Protein AF-A0A9P4NBN6-F1 (afdb_monomer)

Secondary structure (DSSP, 8-state):
--------TT-HHHHHHHHHHHHHHTTT--S------------SS-S-PPTT-------HHIIIIIIIHHHHHHHHHHHHGGGTTS--B------SS-------SS-B----------HHHHHHHHHTT-PPPHHHHHHHHHHHHHS---S-EEEE-SSPPTT-SSSEEEEPPPPPSSHHHHHHHHHHHHHHHHT-

Structure (mmCIF, N/CA/C/O backbone):
data_AF-A0A9P4NBN6-F1
#
_entry.id   AF-A0A9P4NBN6-F1
#
loop_
_atom_site.group_PDB
_atom_site.id
_atom_site.type_symbol
_atom_site.label_atom_id
_atom_site.label_alt_id
_atom_site.label_comp_id
_atom_site.label_asym_id
_atom_site.label_entity_id
_atom_site.label_seq_id
_atom_site.pdbx_PDB_ins_code
_atom_site.Cartn_x
_atom_site.Cartn_y
_atom_site.Cartn_z
_atom_site.occupancy
_atom_site.B_iso_or_equiv
_atom_site.auth_seq_id
_atom_site.auth_comp_id
_atom_site.auth_asym_id
_atom_site.auth_atom_id
_atom_site.pdbx_PDB_model_num
ATOM 1 N N . MET A 1 1 ? 3.970 -25.623 -4.735 1.00 54.97 1 MET A N 1
ATOM 2 C CA . MET A 1 1 ? 2.582 -25.714 -4.236 1.00 54.97 1 MET A CA 1
ATOM 3 C C . MET A 1 1 ? 2.149 -24.306 -3.870 1.00 54.97 1 MET A C 1
ATOM 5 O O . MET A 1 1 ? 2.911 -23.643 -3.180 1.00 54.97 1 MET A O 1
ATOM 9 N N . ALA A 1 2 ? 1.024 -23.822 -4.396 1.00 69.75 2 ALA A N 1
ATOM 10 C CA . ALA A 1 2 ? 0.501 -22.499 -4.057 1.00 69.75 2 ALA A CA 1
ATOM 11 C C . ALA A 1 2 ? -0.480 -22.627 -2.882 1.00 69.75 2 ALA A C 1
ATOM 13 O O . ALA A 1 2 ? -1.288 -23.554 -2.863 1.00 69.75 2 ALA A O 1
ATOM 14 N N . PHE A 1 3 ? -0.380 -21.723 -1.909 1.00 82.31 3 PHE A N 1
ATOM 15 C CA . PHE A 1 3 ? -1.272 -21.628 -0.753 1.00 82.31 3 PHE A CA 1
ATOM 16 C C . PHE A 1 3 ? -1.988 -20.279 -0.806 1.00 82.31 3 PHE A C 1
ATOM 18 O O . PHE A 1 3 ? -1.372 -19.280 -1.176 1.00 82.31 3 PHE A O 1
ATOM 25 N N . TRP A 1 4 ? -3.268 -20.247 -0.449 1.00 87.00 4 TRP A N 1
ATOM 26 C CA . TRP A 1 4 ? -4.046 -19.015 -0.382 1.00 87.00 4 TRP A CA 1
ATOM 27 C C . TRP A 1 4 ? -4.957 -19.039 0.844 1.00 87.00 4 TRP A C 1
ATOM 29 O O . TRP A 1 4 ? -5.420 -20.099 1.262 1.00 87.00 4 TRP A O 1
ATOM 39 N N . ALA A 1 5 ? -5.205 -17.858 1.401 1.00 87.31 5 ALA A N 1
ATOM 40 C CA . ALA A 1 5 ? -6.151 -17.629 2.482 1.00 87.31 5 ALA A CA 1
ATOM 41 C C . ALA A 1 5 ? -6.947 -16.362 2.160 1.00 87.31 5 ALA A C 1
ATOM 43 O O . ALA A 1 5 ? -6.390 -15.383 1.657 1.00 87.31 5 ALA A O 1
ATOM 44 N N . HIS A 1 6 ? -8.251 -16.380 2.424 1.00 90.00 6 HIS A N 1
ATOM 45 C CA . HIS A 1 6 ? -9.081 -15.190 2.266 1.00 90.00 6 HIS A CA 1
ATOM 46 C C . HIS A 1 6 ? -8.762 -14.184 3.379 1.00 90.00 6 HIS A C 1
ATOM 48 O O . HIS A 1 6 ? -8.719 -14.551 4.554 1.00 90.00 6 HIS A O 1
ATOM 54 N N . VAL A 1 7 ? -8.571 -12.911 3.028 1.00 92.69 7 VAL A N 1
ATOM 55 C CA . VAL A 1 7 ? -8.252 -11.855 3.993 1.00 92.69 7 VAL A CA 1
ATOM 56 C C . VAL A 1 7 ? -9.056 -10.591 3.710 1.00 92.69 7 VAL A C 1
ATOM 58 O O . VAL A 1 7 ? -9.050 -10.073 2.599 1.00 92.69 7 VAL A O 1
ATOM 61 N N . ASP A 1 8 ? -9.735 -10.087 4.737 1.00 93.62 8 ASP A N 1
ATOM 62 C CA . ASP A 1 8 ? -10.249 -8.722 4.761 1.00 93.62 8 ASP A CA 1
ATOM 63 C C . ASP A 1 8 ? -9.169 -7.802 5.339 1.00 93.62 8 ASP A C 1
ATOM 65 O O . ASP A 1 8 ? -8.864 -7.842 6.533 1.00 93.62 8 ASP A O 1
ATOM 69 N N . VAL A 1 9 ? -8.562 -6.982 4.483 1.00 89.56 9 VAL A N 1
ATOM 70 C CA . VAL A 1 9 ? -7.475 -6.084 4.890 1.00 89.56 9 VAL A CA 1
ATOM 71 C C . VAL A 1 9 ? -7.950 -4.919 5.761 1.00 89.56 9 VAL A C 1
ATOM 73 O O . VAL A 1 9 ? -7.135 -4.330 6.463 1.00 89.56 9 VAL A O 1
ATOM 76 N N . SER A 1 10 ? -9.250 -4.623 5.812 1.00 91.75 10 SER A N 1
ATOM 77 C CA . SER A 1 10 ? -9.795 -3.621 6.739 1.00 91.75 10 SER A CA 1
ATOM 78 C C . SER A 1 10 ? -9.938 -4.148 8.176 1.00 91.75 10 SER A C 1
ATOM 80 O O . SER A 1 10 ? -10.191 -3.375 9.104 1.00 91.75 10 SER A O 1
ATOM 82 N N . SER A 1 11 ? -9.722 -5.455 8.385 1.00 95.62 11 SER A N 1
ATOM 83 C CA . SER A 1 11 ? -9.871 -6.141 9.669 1.00 95.62 11 SER A CA 1
ATOM 84 C C . SER A 1 11 ? -8.541 -6.679 10.203 1.00 95.62 11 SER A C 1
ATOM 86 O O . SER A 1 11 ? -7.945 -7.607 9.649 1.00 95.62 11 SER A O 1
ATOM 88 N N . TRP A 1 12 ? -8.105 -6.152 11.350 1.00 94.94 12 TRP A N 1
ATOM 89 C CA . TRP A 1 12 ? -6.889 -6.595 12.039 1.00 94.94 12 TRP A CA 1
ATOM 90 C C . TRP A 1 12 ? -6.888 -8.103 12.332 1.00 94.94 12 TRP A C 1
ATOM 92 O O . TRP A 1 12 ? -5.925 -8.801 12.012 1.00 94.94 12 TRP A O 1
ATOM 102 N N . GLU A 1 13 ? -7.984 -8.631 12.884 1.00 97.12 13 GLU A N 1
ATOM 103 C CA . GLU A 1 13 ? -8.088 -10.057 13.218 1.00 97.12 13 GLU A CA 1
ATOM 104 C C . GLU A 1 13 ? -8.089 -10.939 11.964 1.00 97.12 13 GLU A C 1
ATOM 106 O O . GLU A 1 13 ? -7.535 -12.042 11.974 1.00 97.12 13 GLU A O 1
ATOM 111 N N . SER A 1 14 ? -8.658 -10.456 10.852 1.00 96.12 14 SER A N 1
ATOM 112 C CA . SER A 1 14 ? -8.582 -11.175 9.581 1.00 96.12 14 SER A CA 1
ATOM 113 C C . SER A 1 14 ? -7.148 -11.243 9.062 1.00 96.12 14 SER A C 1
ATOM 115 O O . SER A 1 14 ? -6.705 -12.325 8.670 1.00 96.12 14 SER A O 1
ATOM 117 N N . GLN A 1 15 ? -6.418 -10.124 9.077 1.00 93.69 15 GLN A N 1
ATOM 118 C CA . GLN A 1 15 ? -5.019 -10.094 8.650 1.00 93.69 15 GLN A CA 1
ATOM 119 C C . GLN A 1 15 ? -4.136 -10.978 9.527 1.00 93.69 15 GLN A C 1
ATOM 121 O O . GLN A 1 15 ? -3.387 -11.807 9.010 1.00 93.69 15 GLN A O 1
ATOM 126 N N . LYS A 1 16 ? -4.258 -10.848 10.852 1.00 95.00 16 LYS A N 1
ATOM 127 C CA . LYS A 1 16 ? -3.489 -11.635 11.819 1.00 95.00 16 LYS A CA 1
ATOM 128 C C . LYS A 1 16 ? -3.689 -13.135 11.603 1.00 95.00 16 LYS A C 1
ATOM 130 O O . LYS A 1 16 ? -2.708 -13.864 11.483 1.00 95.00 16 LYS A O 1
ATOM 135 N N . ARG A 1 17 ? -4.941 -13.591 11.497 1.00 95.75 17 ARG A N 1
ATOM 136 C CA . ARG A 1 17 ? -5.272 -15.002 11.247 1.00 95.75 17 ARG A CA 1
ATOM 137 C C . ARG A 1 17 ? -4.654 -15.517 9.947 1.00 95.75 17 ARG A C 1
ATOM 139 O O . ARG A 1 17 ? -4.012 -16.562 9.963 1.00 95.75 17 ARG A O 1
ATOM 146 N N . SER A 1 18 ? -4.792 -14.771 8.849 1.00 93.31 18 SER A N 1
ATOM 147 C CA . SER A 1 18 ? -4.190 -15.143 7.560 1.00 93.31 18 SER A CA 1
ATOM 148 C C . SER A 1 18 ? -2.659 -15.233 7.656 1.00 93.31 18 SER A C 1
ATOM 150 O O . SER A 1 18 ? -2.044 -16.173 7.153 1.00 93.31 18 SER A O 1
ATOM 152 N N . PHE A 1 19 ? -2.029 -14.316 8.396 1.00 90.88 19 PHE A N 1
ATOM 153 C CA . PHE A 1 19 ? -0.586 -14.336 8.636 1.00 90.88 19 PHE A CA 1
ATOM 154 C C . PHE A 1 19 ? -0.144 -15.556 9.465 1.00 90.88 19 PHE A C 1
ATOM 156 O O . PHE A 1 19 ? 0.872 -16.185 9.165 1.00 90.88 19 PHE A O 1
ATOM 163 N N . GLU A 1 20 ? -0.908 -15.928 10.494 1.00 92.56 20 GLU A N 1
ATOM 164 C CA . GLU A 1 20 ? -0.669 -17.133 11.298 1.00 92.56 20 GLU A CA 1
ATOM 165 C C . GLU A 1 20 ? -0.832 -18.421 10.476 1.00 92.56 20 GLU A C 1
ATOM 167 O O . GLU A 1 20 ? -0.042 -19.357 10.627 1.00 92.56 20 GLU A O 1
ATOM 172 N N . GLU A 1 21 ? -1.823 -18.476 9.586 1.00 92.81 21 GLU A N 1
ATOM 173 C CA . GLU A 1 21 ? -2.018 -19.582 8.643 1.00 92.81 21 GLU A CA 1
ATOM 174 C C . GLU A 1 21 ? -0.857 -19.689 7.652 1.00 92.81 21 GLU A C 1
ATOM 176 O O . GLU A 1 21 ? -0.292 -20.772 7.486 1.00 92.81 21 GLU A O 1
ATOM 181 N N . ALA A 1 22 ? -0.430 -18.565 7.069 1.00 89.44 22 ALA A N 1
ATOM 182 C CA . ALA A 1 22 ? 0.727 -18.512 6.181 1.00 89.44 22 ALA A CA 1
ATOM 183 C C . ALA A 1 22 ? 2.004 -18.988 6.890 1.00 89.44 22 ALA A C 1
ATOM 185 O O . ALA A 1 22 ? 2.774 -19.767 6.327 1.00 89.44 22 ALA A O 1
ATOM 186 N N . LEU A 1 23 ? 2.215 -18.594 8.151 1.00 88.06 23 LEU A N 1
ATOM 187 C CA . LEU A 1 23 ? 3.337 -19.089 8.948 1.00 88.06 23 LEU A CA 1
ATOM 188 C C . LEU A 1 23 ? 3.280 -20.603 9.132 1.00 88.06 23 LEU A C 1
ATOM 190 O O . LEU A 1 23 ? 4.302 -21.259 8.957 1.00 88.06 23 LEU A O 1
ATOM 194 N N . LYS A 1 24 ? 2.118 -21.174 9.463 1.00 90.44 24 LYS A N 1
ATOM 195 C CA . LYS A 1 24 ? 1.968 -22.632 9.605 1.00 90.44 24 LYS A CA 1
ATOM 196 C C . LYS A 1 24 ? 2.257 -23.348 8.285 1.00 90.44 24 LYS A C 1
ATOM 198 O O . LYS A 1 24 ? 3.020 -24.311 8.276 1.00 90.44 24 LYS A O 1
ATOM 203 N N . ALA A 1 25 ? 1.708 -22.847 7.180 1.00 89.12 25 ALA A N 1
ATOM 204 C CA . ALA A 1 25 ? 1.883 -23.427 5.852 1.00 89.12 25 ALA A CA 1
ATOM 205 C C . ALA A 1 25 ? 3.340 -23.371 5.358 1.00 89.12 25 ALA A C 1
ATOM 207 O O . ALA A 1 25 ? 3.800 -24.291 4.685 1.00 89.12 25 ALA A O 1
ATOM 208 N N . LEU A 1 26 ? 4.084 -22.320 5.716 1.00 84.25 26 LEU A N 1
ATOM 209 C CA . LEU A 1 26 ? 5.467 -22.088 5.283 1.00 84.25 26 LEU A CA 1
ATOM 210 C C . LEU A 1 26 ? 6.523 -22.605 6.279 1.00 84.25 26 LEU A C 1
ATOM 212 O O . LEU A 1 26 ? 7.687 -22.210 6.218 1.00 84.25 26 LEU A O 1
ATOM 216 N N . GLY A 1 27 ? 6.143 -23.474 7.222 1.00 85.56 27 GLY A N 1
ATOM 217 C CA . GLY A 1 27 ? 7.092 -24.069 8.173 1.00 85.56 27 GLY A CA 1
ATOM 218 C C . GLY A 1 27 ? 7.629 -23.077 9.211 1.00 85.56 27 GLY A C 1
ATOM 219 O O . GLY A 1 27 ? 8.764 -23.181 9.668 1.00 85.56 27 GLY A O 1
ATOM 220 N N . GLY A 1 28 ? 6.818 -22.086 9.575 1.00 83.44 28 GLY A N 1
ATOM 221 C CA . GLY A 1 28 ? 7.083 -21.116 10.636 1.00 83.44 28 GLY A CA 1
ATOM 222 C C . GLY A 1 28 ? 7.839 -19.864 10.197 1.00 83.44 28 GLY A C 1
ATOM 223 O O . GLY A 1 28 ? 8.089 -18.999 11.050 1.00 83.44 28 GLY A O 1
ATOM 224 N N . ARG A 1 29 ? 8.183 -19.739 8.905 1.00 79.12 29 ARG A N 1
ATOM 225 C CA . ARG A 1 29 ? 9.007 -18.644 8.383 1.00 79.12 29 ARG A CA 1
ATOM 226 C C . ARG A 1 29 ? 8.458 -18.047 7.091 1.00 79.12 29 ARG A C 1
ATOM 228 O O . ARG A 1 29 ? 8.220 -18.743 6.114 1.00 79.12 29 ARG A O 1
ATOM 235 N N . ILE A 1 30 ? 8.343 -16.722 7.090 1.00 78.69 30 ILE A N 1
ATOM 236 C CA . ILE A 1 30 ? 8.015 -15.911 5.919 1.00 78.69 30 ILE A CA 1
ATOM 237 C C . ILE A 1 30 ? 9.250 -15.072 5.591 1.00 78.69 30 ILE A C 1
ATOM 239 O O . ILE A 1 30 ? 9.820 -14.438 6.478 1.00 78.69 30 ILE A O 1
ATOM 243 N N . TYR A 1 31 ? 9.675 -15.106 4.330 1.00 71.88 31 TYR A N 1
ATOM 244 C CA . TYR A 1 31 ? 10.855 -14.381 3.840 1.00 71.88 31 TYR A CA 1
ATOM 245 C C . TYR A 1 31 ? 10.485 -13.066 3.154 1.00 71.88 31 TYR A C 1
ATOM 247 O O . TYR A 1 31 ? 11.321 -12.178 3.035 1.00 71.88 31 TYR A O 1
ATOM 255 N N . PHE A 1 32 ? 9.239 -12.952 2.699 1.00 73.19 32 PHE A N 1
ATOM 256 C CA . PHE A 1 32 ? 8.760 -11.829 1.915 1.00 73.19 32 PHE A CA 1
ATOM 257 C C . PHE A 1 32 ? 7.271 -11.610 2.166 1.00 73.19 32 PHE A C 1
ATOM 259 O O . PHE A 1 32 ? 6.509 -12.573 2.251 1.00 73.19 32 PHE A O 1
ATOM 266 N N . VAL A 1 33 ? 6.874 -10.345 2.286 1.00 75.94 33 VAL A N 1
ATOM 267 C CA . VAL A 1 33 ? 5.481 -9.917 2.420 1.00 75.94 33 VAL A CA 1
ATOM 268 C C . VAL A 1 33 ? 5.275 -8.741 1.476 1.00 75.94 33 VAL A C 1
ATOM 270 O O . VAL A 1 33 ? 6.037 -7.780 1.521 1.00 75.94 33 VAL A O 1
ATOM 273 N N . ALA A 1 34 ? 4.242 -8.817 0.641 1.00 74.44 34 ALA A N 1
ATOM 274 C CA . ALA A 1 34 ? 3.815 -7.727 -0.226 1.00 74.44 34 ALA A CA 1
ATOM 275 C C . ALA A 1 34 ? 2.317 -7.463 -0.003 1.00 74.44 34 ALA A C 1
ATOM 277 O O . ALA A 1 34 ? 1.496 -8.270 -0.444 1.00 74.44 34 ALA A O 1
ATOM 278 N N . PRO A 1 35 ? 1.945 -6.375 0.693 1.00 76.31 35 PRO A N 1
ATOM 279 C CA . PRO A 1 35 ? 0.554 -5.957 0.809 1.00 76.31 35 PRO A CA 1
ATOM 280 C C . PRO A 1 35 ? 0.054 -5.395 -0.528 1.00 76.31 35 PRO A C 1
ATOM 282 O O . PRO A 1 35 ? 0.193 -4.215 -0.815 1.00 76.31 35 PRO A O 1
ATOM 285 N N . LEU A 1 36 ? -0.510 -6.253 -1.374 1.00 76.81 36 LEU A N 1
ATOM 286 C CA . LEU A 1 36 ? -1.083 -5.864 -2.665 1.00 76.81 36 LEU A CA 1
ATOM 287 C C . LEU A 1 36 ? -2.611 -5.864 -2.573 1.00 76.81 36 LEU A C 1
ATOM 289 O O . LEU A 1 36 ? -3.271 -6.783 -3.055 1.00 76.81 36 LEU A O 1
ATOM 293 N N . ALA A 1 37 ? -3.166 -4.859 -1.900 1.00 79.25 37 ALA A N 1
ATOM 294 C CA . ALA A 1 37 ? -4.606 -4.674 -1.762 1.00 79.25 37 ALA A CA 1
ATOM 295 C C . ALA A 1 37 ? -4.946 -3.182 -1.727 1.00 79.25 37 ALA A C 1
ATOM 297 O O . ALA A 1 37 ? -4.184 -2.392 -1.177 1.00 79.25 37 ALA A O 1
ATOM 298 N N . GLY A 1 38 ? -6.092 -2.823 -2.298 1.00 80.62 38 GLY A N 1
ATOM 299 C CA . GLY A 1 38 ? -6.611 -1.464 -2.262 1.00 80.62 38 GLY A CA 1
ATOM 300 C C . GLY A 1 38 ? -8.018 -1.381 -2.838 1.00 80.62 38 GLY A C 1
ATOM 301 O O . GLY A 1 38 ? -8.469 -2.309 -3.519 1.00 80.62 38 GLY A O 1
ATOM 302 N N . ILE A 1 39 ? -8.708 -0.280 -2.561 1.00 83.44 39 ILE A N 1
ATOM 303 C CA . ILE A 1 39 ? -9.986 0.060 -3.192 1.00 83.44 39 ILE A CA 1
ATOM 304 C C . ILE A 1 39 ? -9.882 1.392 -3.928 1.00 83.44 39 ILE A C 1
ATOM 306 O O . ILE A 1 39 ? -9.138 2.283 -3.542 1.00 83.44 39 ILE A O 1
ATOM 310 N N . SER A 1 40 ? -10.659 1.539 -4.997 1.00 79.62 40 SER A N 1
ATOM 311 C CA . SER A 1 40 ? -10.689 2.790 -5.753 1.00 79.62 40 SER A CA 1
ATOM 312 C C . SER A 1 40 ? -11.216 3.950 -4.914 1.00 79.62 40 SER A C 1
ATOM 314 O O . SER A 1 40 ? -11.958 3.748 -3.947 1.00 79.62 40 SER A O 1
ATOM 316 N N . GLU A 1 41 ? -10.860 5.166 -5.329 1.00 76.38 41 GLU A N 1
ATOM 317 C CA . GLU A 1 41 ? -11.278 6.395 -4.664 1.00 76.38 41 GLU A CA 1
ATOM 318 C C . GLU A 1 41 ? -12.794 6.460 -4.477 1.00 76.38 41 GLU A C 1
ATOM 320 O O . GLU A 1 41 ? -13.593 6.077 -5.339 1.00 76.38 41 GLU A 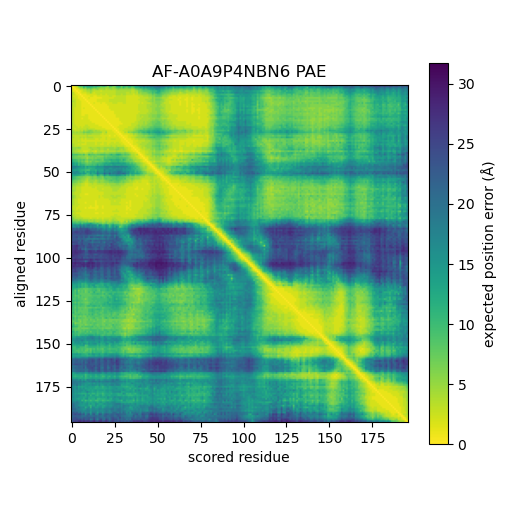O 1
ATOM 325 N N . ARG A 1 42 ? -13.184 6.968 -3.312 1.00 80.69 42 ARG A N 1
ATOM 326 C CA . ARG A 1 42 ? -14.573 7.156 -2.914 1.00 80.69 42 ARG A CA 1
ATOM 327 C C . ARG A 1 42 ? -14.759 8.581 -2.449 1.00 80.69 42 ARG A C 1
ATOM 329 O O . ARG A 1 42 ? -13.848 9.188 -1.890 1.00 80.69 42 ARG A O 1
ATOM 336 N N . LYS A 1 43 ? -15.965 9.103 -2.646 1.00 83.81 43 LYS A N 1
ATOM 337 C CA . LYS A 1 43 ? -16.336 10.388 -2.064 1.00 83.81 43 LYS A CA 1
ATOM 338 C C . LYS A 1 43 ? -16.333 10.255 -0.545 1.00 83.81 43 LYS A C 1
ATOM 340 O O . LYS A 1 43 ? -17.128 9.507 0.0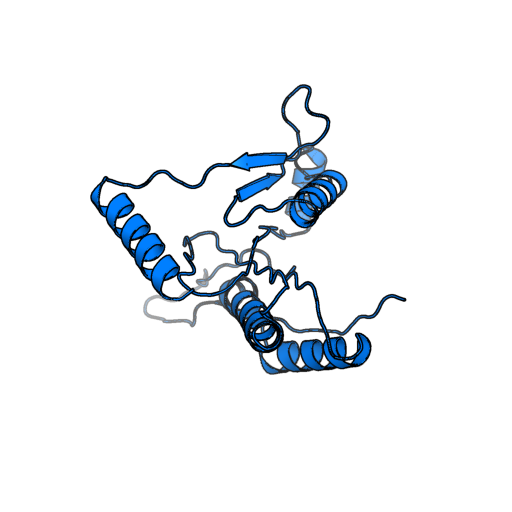11 1.00 83.81 43 LYS A O 1
ATOM 345 N N . TRP A 1 44 ? -15.440 10.993 0.104 1.00 83.62 44 TRP A N 1
ATOM 346 C CA . TRP A 1 44 ? -15.326 11.029 1.563 1.00 83.62 44 TRP A CA 1
ATOM 347 C C . TRP A 1 44 ? -16.443 11.838 2.246 1.00 83.62 44 TRP A C 1
ATOM 349 O O . TRP A 1 44 ? -16.671 11.690 3.442 1.00 83.62 44 TRP A O 1
ATOM 359 N N . VAL A 1 45 ? -17.151 12.680 1.487 1.00 86.3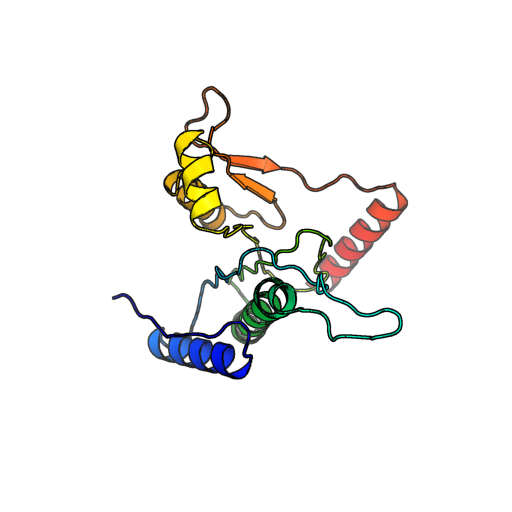1 45 VAL A N 1
ATOM 360 C CA . VAL A 1 45 ? -18.224 13.573 1.937 1.00 86.31 45 VAL A CA 1
ATOM 361 C C . VAL A 1 45 ? -19.418 13.354 1.012 1.00 86.31 45 VAL A C 1
ATOM 363 O O . VAL A 1 45 ? -19.244 13.304 -0.208 1.00 86.31 45 VAL A O 1
ATOM 366 N N . ALA A 1 46 ? -20.604 13.181 1.597 1.00 82.81 46 ALA A N 1
ATOM 367 C CA . ALA A 1 46 ? -21.846 12.967 0.861 1.00 82.81 46 ALA A CA 1
ATOM 368 C C . ALA A 1 46 ? -22.233 14.211 0.041 1.00 82.81 46 ALA A C 1
ATOM 370 O O . ALA A 1 46 ? -21.983 15.340 0.461 1.00 82.81 46 ALA A O 1
ATOM 371 N N . ASP A 1 47 ? -22.845 14.008 -1.128 1.00 81.75 47 ASP A N 1
ATOM 372 C CA . ASP A 1 47 ? -23.277 15.116 -1.992 1.00 81.75 47 ASP A CA 1
ATOM 373 C C . ASP A 1 47 ? -24.589 15.759 -1.505 1.00 81.75 47 ASP A C 1
ATOM 375 O O . ASP A 1 47 ? -24.874 16.913 -1.814 1.00 81.75 47 ASP A O 1
ATOM 379 N N . ASP A 1 48 ? -25.401 15.015 -0.755 1.00 82.00 48 ASP A N 1
ATOM 380 C CA . ASP A 1 48 ? -26.770 15.347 -0.355 1.00 82.00 48 ASP A CA 1
ATOM 381 C C . ASP A 1 48 ? -26.881 15.812 1.107 1.00 82.00 48 ASP A C 1
ATOM 383 O O . ASP A 1 48 ? -27.869 15.547 1.794 1.00 82.00 48 A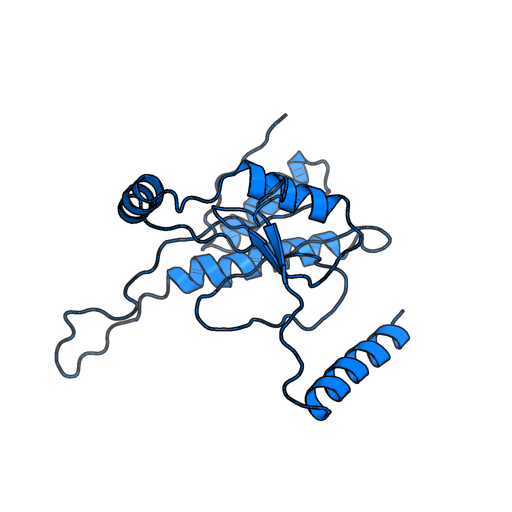SP A O 1
ATOM 387 N N . LEU A 1 49 ? -25.874 16.548 1.584 1.00 82.94 49 LEU A N 1
ATOM 388 C CA . LEU A 1 49 ? -25.888 17.135 2.924 1.00 82.94 49 LEU A CA 1
ATOM 389 C C . LEU A 1 49 ? -26.951 18.233 3.033 1.00 82.94 49 LEU A C 1
ATOM 391 O O . LEU A 1 49 ? -26.957 19.196 2.261 1.00 82.94 49 LEU A O 1
ATOM 395 N N . LYS A 1 50 ? -27.829 18.128 4.034 1.00 84.56 50 LYS A N 1
ATOM 396 C CA . LYS A 1 50 ? -28.726 19.229 4.398 1.00 84.56 50 LYS A CA 1
ATOM 397 C C . LYS A 1 50 ? -27.949 20.299 5.156 1.00 84.56 50 LYS A C 1
ATOM 399 O O . LYS A 1 50 ? -27.007 20.010 5.892 1.00 84.56 50 LYS A O 1
ATOM 404 N N . GLU A 1 51 ? -28.366 21.550 4.998 1.00 84.69 51 GLU A N 1
ATOM 405 C CA . GLU A 1 51 ? -27.756 22.674 5.705 1.00 84.69 51 GLU A CA 1
ATOM 406 C C . GLU A 1 51 ? -27.813 22.455 7.228 1.00 84.69 51 GLU A C 1
ATOM 408 O O . GLU A 1 51 ? -28.876 22.208 7.796 1.00 84.69 51 GLU A O 1
ATOM 413 N N . GLY A 1 52 ? -26.648 22.512 7.882 1.00 85.44 52 GLY A N 1
ATOM 414 C CA . GLY A 1 52 ? -26.503 22.283 9.323 1.00 85.44 52 GLY A CA 1
ATOM 415 C C . GLY A 1 52 ? -26.433 20.814 9.765 1.00 85.44 52 GLY A C 1
ATOM 416 O O . GLY A 1 52 ? -26.296 20.564 10.961 1.00 85.44 52 GLY A O 1
ATOM 417 N N . GLU A 1 53 ? -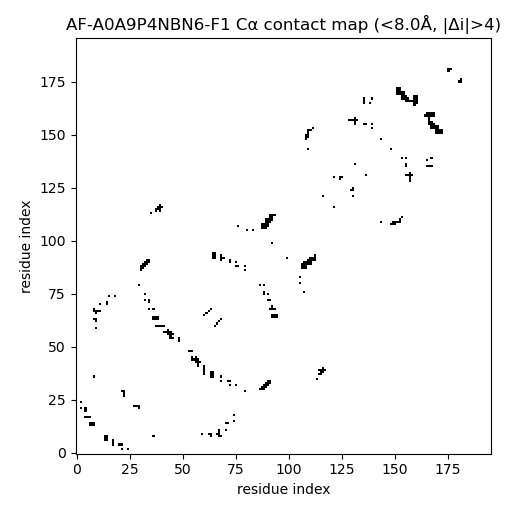26.503 19.847 8.845 1.00 87.62 53 GLU A N 1
ATOM 418 C CA . GLU A 1 53 ? -26.369 18.419 9.151 1.00 87.62 53 GLU A CA 1
ATOM 419 C C . GLU A 1 53 ? -24.903 17.962 9.052 1.00 87.62 53 GLU A C 1
ATOM 421 O O . GLU A 1 53 ? -24.212 18.239 8.072 1.00 87.62 53 GLU A O 1
ATOM 426 N N . PHE A 1 54 ? -24.423 17.238 10.069 1.00 87.88 54 PHE A N 1
ATOM 427 C CA . PHE A 1 54 ? -23.125 16.562 10.040 1.00 87.88 54 PHE A CA 1
ATOM 428 C C . PHE A 1 54 ? -23.342 15.072 9.785 1.00 87.88 54 PHE A C 1
ATOM 430 O O . PHE A 1 54 ? -24.031 14.406 10.557 1.00 87.88 54 PHE A O 1
ATOM 437 N N . VAL A 1 55 ? -22.723 14.549 8.730 1.00 87.75 55 VAL A N 1
ATOM 438 C CA . VAL A 1 55 ? -22.717 13.117 8.405 1.00 87.75 55 VAL A CA 1
ATOM 439 C C . VAL A 1 55 ? -21.294 12.589 8.551 1.00 87.75 55 VAL A C 1
ATOM 441 O O . VAL A 1 55 ? -20.328 13.299 8.269 1.00 87.75 55 VAL A O 1
ATOM 444 N N . GLU A 1 56 ? -21.166 11.351 9.022 1.00 87.44 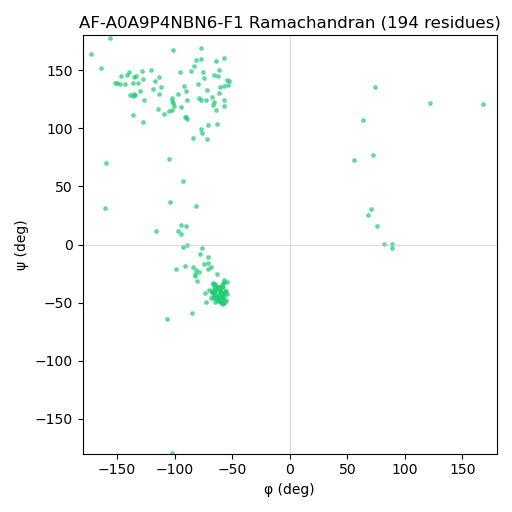56 GLU A N 1
ATOM 445 C CA . GLU A 1 56 ? -19.874 10.677 9.122 1.00 87.44 56 GLU A CA 1
ATOM 446 C C . GLU A 1 56 ? -19.218 10.538 7.740 1.00 87.44 56 GLU A C 1
ATOM 448 O O . GLU A 1 56 ? -19.865 10.179 6.754 1.00 87.44 56 GLU A O 1
ATOM 453 N N . SER A 1 57 ? -17.920 10.835 7.671 1.00 89.94 57 SER A N 1
ATOM 454 C CA . SER A 1 57 ? -17.146 10.731 6.437 1.00 89.94 57 SER A CA 1
ATOM 455 C C . SER A 1 57 ? -16.845 9.278 6.078 1.00 89.94 57 SER A C 1
ATOM 457 O O . SER A 1 57 ? -16.529 8.459 6.940 1.00 89.94 57 SER A O 1
ATOM 459 N N . ASP A 1 58 ? -16.861 8.961 4.783 1.00 90.00 58 ASP A N 1
ATOM 460 C CA . ASP A 1 58 ? -16.446 7.643 4.302 1.00 90.00 58 ASP A CA 1
ATOM 461 C C . ASP A 1 58 ? -14.914 7.530 4.303 1.00 90.00 58 ASP A C 1
ATOM 463 O O . ASP A 1 58 ? -14.237 7.992 3.384 1.00 90.00 58 ASP A O 1
ATOM 467 N N . LEU A 1 59 ? -14.369 6.893 5.341 1.00 90.56 59 LEU A N 1
ATOM 468 C CA . LEU A 1 59 ? -12.930 6.668 5.507 1.00 90.56 59 LEU A CA 1
ATOM 469 C C . LEU A 1 59 ? -12.467 5.284 5.032 1.00 90.56 59 LEU A C 1
ATOM 471 O O . LEU A 1 59 ? -11.324 4.901 5.281 1.00 90.56 59 LEU A O 1
ATOM 475 N N . ARG A 1 60 ? -13.308 4.527 4.312 1.00 89.31 60 ARG A N 1
ATOM 476 C CA . ARG A 1 60 ? -12.981 3.146 3.910 1.00 89.31 60 ARG A CA 1
ATOM 477 C C . ARG A 1 60 ? -11.702 3.041 3.081 1.00 89.31 60 ARG A C 1
ATOM 479 O O . ARG A 1 60 ? -10.982 2.058 3.217 1.00 89.31 60 ARG A O 1
ATOM 486 N N . VAL A 1 61 ? -11.395 4.050 2.262 1.00 86.69 61 VAL A N 1
ATOM 4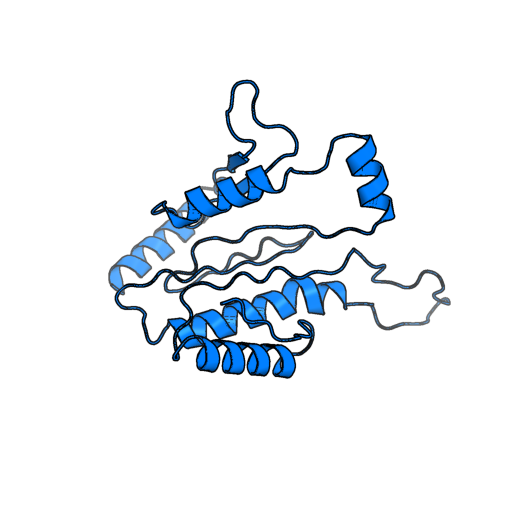87 C CA . VAL A 1 61 ? -10.130 4.100 1.505 1.00 86.69 61 VAL A CA 1
ATOM 488 C C . VAL A 1 61 ? -8.939 4.156 2.465 1.00 86.69 61 VAL A C 1
ATOM 490 O O . VAL A 1 61 ? -7.998 3.391 2.307 1.00 86.69 61 VAL A O 1
ATOM 493 N N . LEU A 1 62 ? -8.992 4.980 3.519 1.00 85.19 62 LEU A N 1
ATOM 494 C CA . LEU A 1 62 ? -7.931 5.024 4.535 1.00 85.19 62 LEU A CA 1
ATOM 495 C C . LEU A 1 62 ? -7.841 3.711 5.321 1.00 85.19 62 LEU A C 1
ATOM 497 O O . LEU A 1 62 ? -6.744 3.268 5.661 1.00 85.19 62 LEU A O 1
ATOM 501 N N . ASP A 1 63 ? -8.979 3.079 5.601 1.00 88.88 63 ASP A N 1
ATOM 502 C CA . ASP A 1 63 ? -9.015 1.816 6.335 1.00 88.88 63 ASP A CA 1
ATOM 503 C C . ASP A 1 63 ? -8.351 0.666 5.572 1.00 88.88 63 ASP A C 1
ATOM 505 O O . ASP A 1 63 ? -7.666 -0.157 6.183 1.00 88.88 63 ASP A O 1
ATOM 509 N N . VAL A 1 64 ? -8.539 0.615 4.254 1.00 87.12 64 VAL A N 1
ATOM 510 C CA . VAL A 1 64 ? -7.982 -0.422 3.379 1.00 87.12 64 VAL A CA 1
ATOM 511 C C . VAL A 1 64 ? -6.554 -0.065 2.957 1.00 87.12 64 VAL A C 1
ATOM 513 O O . VAL A 1 64 ? -5.626 -0.818 3.257 1.00 87.12 64 VAL A O 1
ATOM 516 N N . ASP A 1 65 ? -6.368 1.085 2.311 1.00 82.69 65 ASP A N 1
ATOM 517 C CA . ASP A 1 65 ? -5.156 1.414 1.549 1.00 82.69 65 ASP A CA 1
ATOM 518 C C . ASP A 1 65 ? -4.018 1.942 2.432 1.00 82.69 65 ASP A C 1
ATOM 520 O O . ASP A 1 65 ? -2.846 1.805 2.086 1.00 82.69 65 ASP A O 1
ATOM 524 N N . LEU A 1 66 ? -4.342 2.524 3.593 1.00 81.00 66 LEU A N 1
ATOM 525 C CA . LEU A 1 66 ? -3.344 3.017 4.545 1.00 81.00 66 LEU A CA 1
ATOM 526 C C . LEU A 1 66 ? -3.253 2.105 5.767 1.00 81.00 66 LEU A C 1
ATOM 528 O O . LEU A 1 66 ? -2.224 1.476 6.013 1.00 81.00 66 LEU A O 1
ATOM 532 N N . LYS A 1 67 ? -4.331 2.018 6.549 1.00 86.44 67 LYS A N 1
ATOM 533 C CA . LYS A 1 67 ? -4.349 1.286 7.821 1.00 86.44 67 LYS A CA 1
ATOM 534 C C . LYS A 1 67 ? -4.123 -0.208 7.610 1.00 86.44 67 LYS A C 1
ATOM 536 O O . LYS A 1 67 ? -3.277 -0.793 8.288 1.00 86.44 67 LYS A O 1
ATOM 541 N N . GLY A 1 68 ? -4.826 -0.810 6.651 1.00 86.12 68 GLY A N 1
ATOM 542 C CA . GLY A 1 68 ? -4.668 -2.222 6.322 1.00 86.12 68 GLY A CA 1
ATOM 543 C C . GLY A 1 68 ? -3.227 -2.562 5.943 1.00 86.12 68 GLY A C 1
ATOM 544 O O . GLY A 1 68 ? -2.658 -3.546 6.422 1.00 86.12 68 GLY A O 1
ATOM 545 N N . VAL A 1 69 ? -2.600 -1.684 5.171 1.00 82.88 69 VAL A N 1
ATOM 546 C CA . VAL A 1 69 ? -1.215 -1.828 4.745 1.00 82.88 69 VAL A CA 1
ATOM 547 C C . VAL A 1 69 ? -0.231 -1.682 5.919 1.00 82.88 69 VAL A C 1
ATOM 549 O O . VAL A 1 69 ? 0.632 -2.545 6.108 1.00 82.88 69 VAL A O 1
ATOM 552 N N . LEU A 1 70 ? -0.403 -0.667 6.776 1.00 82.06 70 LEU A N 1
ATOM 553 C CA . LEU A 1 70 ? 0.393 -0.482 8.000 1.00 82.06 70 LEU A CA 1
ATOM 554 C C . LEU A 1 70 ? 0.339 -1.707 8.919 1.00 82.06 70 LEU A C 1
ATOM 556 O O . LEU A 1 70 ? 1.357 -2.103 9.490 1.00 82.06 70 LEU A O 1
ATOM 560 N N . TRP A 1 71 ? -0.829 -2.333 9.049 1.00 88.19 71 TRP A N 1
ATOM 561 C CA . TRP A 1 71 ? -0.992 -3.554 9.832 1.00 88.19 71 TRP A CA 1
ATOM 562 C C . TRP A 1 71 ? -0.243 -4.742 9.240 1.00 88.19 71 TRP A C 1
ATOM 564 O O . TRP A 1 71 ? 0.469 -5.427 9.978 1.00 88.19 71 TRP A O 1
ATOM 574 N N . THR A 1 72 ? -0.330 -4.959 7.925 1.00 85.81 72 THR A N 1
ATOM 575 C CA . THR A 1 72 ? 0.429 -6.026 7.255 1.00 85.81 72 THR A CA 1
ATOM 576 C C . THR A 1 72 ? 1.934 -5.836 7.461 1.00 85.81 72 THR A C 1
ATOM 578 O O . THR A 1 72 ? 2.645 -6.782 7.810 1.00 85.81 72 THR A O 1
ATOM 581 N N . VAL A 1 73 ? 2.420 -4.600 7.314 1.00 80.19 73 VAL A N 1
ATOM 582 C CA . VAL A 1 73 ? 3.819 -4.238 7.574 1.00 80.19 73 VAL A CA 1
ATOM 583 C C . VAL A 1 73 ? 4.196 -4.493 9.032 1.00 80.19 73 VAL A C 1
ATOM 585 O O . VAL A 1 73 ? 5.225 -5.112 9.301 1.00 80.19 73 VAL A O 1
ATOM 588 N N . GLY A 1 74 ? 3.359 -4.071 9.980 1.00 80.62 74 GLY A N 1
ATOM 589 C CA . GLY A 1 74 ? 3.568 -4.297 11.408 1.00 80.62 74 GLY A CA 1
ATOM 590 C C . GLY A 1 74 ? 3.683 -5.783 11.754 1.00 80.62 74 GLY A C 1
ATOM 591 O O . GLY A 1 74 ? 4.629 -6.177 12.437 1.00 80.62 74 GLY A O 1
ATOM 592 N N . LEU A 1 75 ? 2.784 -6.622 11.228 1.00 86.00 75 LEU A N 1
ATOM 593 C CA . LEU A 1 75 ? 2.819 -8.080 11.401 1.00 86.00 75 LEU A CA 1
ATOM 594 C C . LEU A 1 75 ? 4.114 -8.687 10.846 1.00 86.00 75 LEU A C 1
ATOM 596 O O . LEU A 1 75 ? 4.773 -9.485 11.523 1.00 86.00 75 LEU A O 1
ATOM 600 N N . ALA A 1 76 ? 4.520 -8.263 9.646 1.00 82.06 76 ALA A N 1
ATOM 601 C CA . ALA A 1 76 ? 5.774 -8.690 9.039 1.00 82.06 76 ALA A CA 1
ATOM 602 C C . ALA A 1 76 ? 6.975 -8.297 9.909 1.00 82.06 76 ALA A C 1
ATOM 604 O O . ALA A 1 76 ? 7.795 -9.151 10.243 1.00 82.06 76 ALA A O 1
ATOM 605 N N . VAL A 1 77 ? 7.046 -7.040 10.355 1.00 73.69 77 VAL A N 1
ATOM 606 C CA . VAL A 1 77 ? 8.102 -6.534 11.241 1.00 73.69 77 VAL A CA 1
ATOM 607 C C . VAL A 1 77 ? 8.163 -7.339 12.539 1.00 73.69 77 VAL A C 1
ATOM 609 O O . VAL A 1 77 ? 9.237 -7.806 12.913 1.00 73.69 77 VAL A O 1
ATOM 612 N N . MET A 1 78 ? 7.033 -7.538 13.224 1.00 79.12 78 MET A N 1
ATOM 613 C CA . MET A 1 78 ? 6.972 -8.279 14.491 1.00 79.12 78 MET A CA 1
ATOM 614 C C . MET A 1 78 ? 7.527 -9.694 14.341 1.00 79.12 78 MET A C 1
ATOM 616 O O . MET A 1 78 ? 8.317 -10.143 15.174 1.00 79.12 78 MET A O 1
ATOM 620 N N . ARG A 1 79 ? 7.153 -10.394 13.265 1.00 74.44 79 ARG A N 1
ATOM 621 C CA . ARG A 1 79 ? 7.589 -11.773 13.059 1.00 74.44 79 ARG A CA 1
ATOM 622 C C . ARG A 1 79 ? 8.998 -11.878 12.494 1.00 74.44 79 ARG A C 1
ATOM 624 O O . ARG A 1 79 ? 9.680 -12.846 12.806 1.00 74.44 79 ARG A O 1
ATOM 631 N N . MET A 1 80 ? 9.442 -10.923 11.681 1.00 68.50 80 MET A N 1
ATOM 632 C CA . MET A 1 80 ? 10.772 -10.935 11.065 1.00 68.50 80 MET A CA 1
ATOM 633 C C . MET A 1 80 ? 11.866 -10.405 12.006 1.00 68.50 80 MET A C 1
ATOM 635 O O . MET A 1 80 ? 13.000 -10.880 11.928 1.00 68.50 80 MET A O 1
ATOM 639 N N . LYS A 1 81 ? 11.533 -9.521 12.963 1.00 57.09 81 LYS A N 1
ATOM 640 C CA . LYS A 1 81 ? 12.463 -8.998 13.986 1.00 57.09 81 LYS A CA 1
ATOM 641 C C . LYS A 1 81 ? 13.161 -10.097 14.797 1.00 57.09 81 LYS A C 1
ATOM 643 O O . LYS A 1 81 ? 14.327 -9.929 15.141 1.00 57.09 81 LYS A O 1
ATOM 648 N N . SER A 1 82 ? 12.513 -11.239 15.049 1.00 53.91 82 SER A N 1
ATOM 649 C CA . SER A 1 82 ? 13.142 -12.365 15.762 1.00 53.91 82 SER A CA 1
ATOM 650 C C . SER A 1 82 ? 14.215 -13.112 14.951 1.00 53.91 82 SER A C 1
ATOM 652 O O . SER A 1 82 ? 14.943 -13.918 15.518 1.00 53.91 82 SER A O 1
ATOM 654 N N . TRP A 1 83 ? 14.340 -12.858 13.641 1.00 47.31 83 TRP A N 1
ATOM 655 C CA . TRP A 1 83 ? 15.244 -13.576 12.716 1.00 47.31 83 TRP A CA 1
ATOM 656 C C . TRP A 1 83 ? 16.332 -12.674 12.116 1.00 47.31 83 TRP A C 1
ATOM 658 O O . TRP A 1 83 ? 17.020 -13.033 11.157 1.00 47.31 83 TRP A O 1
ATOM 668 N N . MET A 1 84 ? 16.470 -11.476 12.677 1.00 39.53 84 MET A N 1
ATOM 669 C CA . MET A 1 84 ? 17.128 -10.306 12.103 1.00 39.53 84 MET A CA 1
ATOM 670 C C . MET A 1 84 ? 18.656 -10.310 12.232 1.00 39.53 84 MET A C 1
ATOM 672 O O . MET A 1 84 ? 19.272 -9.255 12.345 1.00 39.53 84 MET A O 1
ATOM 676 N N . TYR A 1 85 ? 19.277 -11.489 12.190 1.00 38.81 85 TYR A N 1
ATOM 677 C CA . TYR A 1 85 ? 20.725 -11.585 12.024 1.00 38.81 85 TYR A CA 1
ATOM 678 C C . TYR A 1 85 ? 21.142 -11.677 10.553 1.00 38.81 85 TYR A C 1
ATOM 680 O O . TYR A 1 85 ? 22.286 -11.359 10.273 1.00 38.81 85 TYR A O 1
ATOM 688 N N . ASN A 1 86 ? 20.252 -12.033 9.606 1.00 33.62 86 ASN A N 1
ATOM 689 C CA . ASN A 1 86 ? 20.628 -12.159 8.182 1.00 33.62 86 ASN A CA 1
ATOM 690 C C . ASN A 1 86 ? 19.462 -12.113 7.164 1.00 33.62 86 ASN A C 1
ATOM 692 O O . ASN A 1 86 ? 19.548 -12.751 6.119 1.00 33.62 86 ASN A O 1
ATOM 696 N N . LEU A 1 87 ? 18.357 -11.395 7.415 1.00 33.84 87 LEU A N 1
ATOM 697 C CA . LEU A 1 87 ? 17.228 -11.389 6.468 1.00 33.84 87 LEU A CA 1
ATOM 698 C C . LEU A 1 87 ? 16.660 -10.000 6.160 1.00 33.84 87 LEU A C 1
ATOM 700 O O . LEU A 1 87 ? 16.638 -9.109 7.008 1.00 33.84 87 LEU A O 1
ATOM 704 N N . HIS A 1 88 ? 16.230 -9.844 4.910 1.00 42.03 88 HIS A N 1
ATOM 705 C CA . HIS A 1 88 ? 15.669 -8.635 4.325 1.00 42.03 88 HIS A CA 1
ATOM 706 C C . HIS A 1 88 ? 14.150 -8.660 4.532 1.00 42.03 88 HIS A C 1
ATOM 708 O O . HIS A 1 88 ? 13.477 -9.491 3.935 1.00 42.03 88 HIS A O 1
ATOM 714 N N . LEU A 1 89 ? 13.613 -7.799 5.392 1.00 35.69 89 LEU A N 1
ATOM 715 C CA . LEU A 1 89 ? 12.179 -7.517 5.438 1.00 35.69 89 LEU A CA 1
ATOM 716 C C . LEU A 1 89 ? 11.894 -6.460 4.342 1.00 35.69 89 LEU A C 1
ATOM 718 O O . LEU A 1 89 ? 12.809 -5.747 3.924 1.00 35.69 89 LEU A O 1
ATOM 722 N N . TRP A 1 90 ? 10.668 -6.413 3.815 1.00 44.19 90 TRP A N 1
ATOM 723 C CA . TRP A 1 90 ? 10.215 -5.521 2.733 1.00 44.19 90 TRP A CA 1
ATOM 724 C C . TRP A 1 90 ? 8.804 -5.036 3.119 1.00 44.19 90 TRP A C 1
ATOM 726 O O . TRP A 1 90 ? 7.995 -5.858 3.546 1.00 44.19 90 TRP A O 1
ATOM 736 N N . ALA A 1 91 ? 8.534 -3.725 3.106 1.00 36.72 91 ALA A N 1
ATOM 737 C CA . ALA A 1 91 ? 7.283 -3.134 3.602 1.00 36.72 91 ALA A CA 1
ATOM 738 C C . ALA A 1 91 ? 6.842 -1.955 2.732 1.00 36.72 91 ALA A C 1
ATOM 740 O O . ALA A 1 91 ? 7.650 -1.112 2.352 1.00 36.72 91 ALA A O 1
ATOM 741 N N . LEU A 1 92 ? 5.545 -1.897 2.457 1.00 42.50 92 LEU A N 1
ATOM 742 C CA . LEU A 1 92 ? 4.927 -1.162 1.357 1.00 42.50 92 LEU A CA 1
ATOM 743 C C . LEU A 1 92 ? 3.751 -0.356 1.925 1.00 42.50 92 LEU A C 1
ATOM 745 O O . LEU A 1 92 ? 3.137 -0.887 2.833 1.00 42.50 92 LEU A O 1
ATOM 749 N N . LEU A 1 93 ? 3.526 0.900 1.507 1.00 34.19 93 LEU A N 1
ATOM 750 C CA . LEU A 1 93 ? 2.538 1.884 2.009 1.00 34.19 93 LEU A CA 1
ATOM 751 C C . LEU A 1 93 ? 2.115 2.873 0.899 1.00 34.19 93 LEU A C 1
ATOM 753 O O . LEU A 1 93 ? 2.988 3.370 0.187 1.00 34.19 93 LEU A O 1
ATOM 757 N N . HIS A 1 94 ? 0.818 3.223 0.813 1.00 47.22 94 HIS A N 1
ATOM 758 C CA . HIS A 1 94 ? 0.225 4.088 -0.232 1.00 47.22 94 HIS A CA 1
ATOM 759 C C . HIS A 1 94 ? -0.598 5.258 0.350 1.00 47.22 94 HIS A C 1
ATOM 761 O O . HIS A 1 94 ? -1.339 5.058 1.308 1.00 47.22 94 HIS A O 1
ATOM 767 N N . SER A 1 95 ? -0.546 6.456 -0.264 1.00 31.80 95 SER A N 1
ATOM 768 C CA . SER A 1 95 ? -1.647 7.453 -0.242 1.00 31.80 95 SER A CA 1
ATOM 769 C C . SER A 1 95 ? -1.484 8.543 -1.329 1.00 31.80 95 SER A C 1
ATOM 771 O O . SER A 1 95 ? -0.358 8.884 -1.688 1.00 31.80 95 SER A O 1
ATOM 773 N N . HIS A 1 96 ? -2.595 9.129 -1.808 1.00 30.44 96 HIS A N 1
ATOM 774 C CA . HIS A 1 96 ? -2.626 10.313 -2.699 1.00 30.44 96 HIS A CA 1
ATOM 775 C C . HIS A 1 96 ? -2.343 11.649 -1.973 1.00 30.44 96 HIS A C 1
ATOM 777 O O . HIS A 1 96 ? -2.273 12.697 -2.610 1.00 30.44 96 HIS A O 1
ATOM 783 N N . ALA A 1 97 ? -2.157 11.644 -0.649 1.00 28.53 97 ALA A N 1
ATOM 784 C CA . ALA A 1 97 ? -1.895 12.851 0.132 1.00 28.53 97 ALA A CA 1
ATOM 785 C C . ALA A 1 97 ? -1.248 12.516 1.485 1.00 28.53 97 ALA A C 1
ATOM 787 O O . ALA A 1 97 ? -1.887 12.635 2.522 1.00 28.53 97 ALA A O 1
ATOM 788 N N . ALA A 1 98 ? 0.008 12.071 1.470 1.00 25.86 98 ALA A N 1
ATOM 789 C CA . ALA A 1 98 ? 0.989 12.205 2.553 1.00 25.86 98 ALA A CA 1
ATOM 790 C C . ALA A 1 98 ? 2.187 11.306 2.240 1.00 25.86 98 ALA A C 1
ATOM 792 O O . ALA A 1 98 ? 2.062 10.083 2.147 1.00 25.86 98 ALA A O 1
ATOM 793 N N . GLY A 1 99 ? 3.373 11.906 2.138 1.00 26.41 99 GLY A N 1
ATOM 794 C CA . GLY A 1 99 ? 4.613 11.156 2.278 1.00 26.41 99 GLY A CA 1
ATOM 795 C C . GLY A 1 99 ? 4.686 10.588 3.692 1.00 26.41 99 GLY A C 1
ATOM 796 O O . GLY A 1 99 ? 4.960 11.320 4.640 1.00 26.41 99 GLY A O 1
ATOM 797 N N . VAL A 1 100 ? 4.434 9.289 3.848 1.00 30.92 100 VAL A N 1
ATOM 798 C CA . VAL A 1 100 ? 4.692 8.593 5.111 1.00 30.92 100 VAL A CA 1
ATOM 799 C C . VAL A 1 100 ? 6.166 8.198 5.125 1.00 30.92 100 VAL A C 1
ATOM 801 O O . VAL A 1 100 ? 6.560 7.139 4.640 1.00 30.92 100 VAL A O 1
ATOM 804 N N . TYR A 1 101 ? 6.997 9.080 5.676 1.00 28.95 101 TYR A N 1
ATOM 805 C CA . TYR A 1 101 ? 8.361 8.747 6.070 1.00 28.95 101 TYR A CA 1
ATOM 806 C C . TYR A 1 101 ? 8.298 7.843 7.303 1.00 28.95 101 TYR A C 1
ATOM 808 O O . TYR A 1 101 ? 8.089 8.318 8.418 1.00 28.95 101 TYR A O 1
ATOM 816 N N . TYR A 1 102 ? 8.498 6.537 7.125 1.00 31.11 102 TYR A N 1
ATOM 817 C CA . TYR A 1 102 ? 8.823 5.677 8.259 1.00 31.11 102 TYR A CA 1
ATOM 818 C C . TYR A 1 102 ? 10.285 5.888 8.645 1.00 31.11 102 TYR A C 1
ATOM 820 O O . TYR A 1 102 ? 11.203 5.284 8.088 1.00 31.11 102 TYR A O 1
ATOM 828 N N . GLY A 1 103 ? 10.486 6.759 9.630 1.00 30.62 103 GLY A N 1
ATOM 829 C CA . GLY A 1 103 ? 11.619 6.637 10.526 1.00 30.62 103 GLY A CA 1
ATOM 830 C C . GLY A 1 103 ? 11.466 5.356 11.346 1.00 30.62 103 GLY A C 1
ATOM 831 O O . GLY A 1 103 ? 10.479 5.178 12.052 1.00 30.62 103 GLY A O 1
ATOM 832 N N . GLU A 1 104 ? 12.479 4.494 11.233 1.00 37.50 104 GLU A N 1
ATOM 833 C CA . GLU A 1 104 ? 13.086 3.722 12.324 1.00 37.50 104 GLU A CA 1
ATOM 834 C C . GLU A 1 104 ? 13.106 2.178 12.219 1.00 37.50 104 GLU A C 1
ATOM 836 O O . GLU A 1 104 ? 12.105 1.469 12.188 1.00 37.50 104 GLU A O 1
ATOM 841 N N . THR A 1 105 ? 14.357 1.700 12.271 1.00 35.69 105 THR A N 1
ATOM 842 C CA . THR A 1 105 ? 14.911 0.402 12.697 1.00 35.69 105 THR A CA 1
ATOM 843 C C . THR A 1 105 ? 14.579 -0.909 11.959 1.00 35.69 105 THR A C 1
ATOM 845 O O . THR A 1 105 ? 13.595 -1.606 12.188 1.00 35.69 105 THR A O 1
ATOM 848 N N . ARG A 1 106 ? 15.626 -1.341 11.237 1.00 35.84 106 ARG A N 1
ATOM 849 C CA . ARG A 1 106 ? 15.997 -2.714 10.855 1.00 35.84 106 ARG A CA 1
ATOM 850 C C . ARG A 1 106 ? 15.120 -3.379 9.777 1.00 35.84 106 ARG A C 1
ATOM 852 O O . ARG A 1 106 ? 14.350 -4.303 10.002 1.00 35.84 106 ARG A O 1
ATOM 859 N N . ARG A 1 107 ? 15.423 -2.908 8.558 1.00 42.88 107 ARG A N 1
ATOM 860 C CA . ARG A 1 107 ? 15.245 -3.493 7.217 1.00 42.88 107 ARG A CA 1
ATOM 861 C C . ARG A 1 107 ? 13.828 -3.923 6.820 1.00 42.88 107 ARG A C 1
ATOM 863 O O . ARG A 1 107 ? 13.674 -5.101 6.563 1.00 42.88 107 ARG A O 1
ATOM 870 N N . PRO A 1 108 ? 12.887 -3.011 6.539 1.00 37.72 108 PRO A N 1
ATOM 871 C CA . PRO A 1 108 ? 12.024 -3.135 5.378 1.00 37.72 108 PRO A CA 1
ATOM 872 C C . PRO A 1 108 ? 12.664 -2.407 4.194 1.00 37.72 108 PRO A C 1
ATOM 874 O O . PRO A 1 108 ? 12.775 -1.185 4.216 1.00 37.72 108 PRO A O 1
ATOM 877 N N . ARG A 1 109 ? 13.150 -3.126 3.183 1.00 44.97 109 ARG A N 1
ATOM 878 C CA . ARG A 1 109 ? 13.584 -2.522 1.921 1.00 44.97 109 ARG A CA 1
ATOM 879 C C . ARG A 1 109 ? 12.428 -2.653 0.946 1.00 44.97 109 ARG A C 1
ATOM 881 O O . ARG A 1 109 ? 11.907 -3.738 0.809 1.00 44.97 109 ARG A O 1
ATOM 888 N N . PHE A 1 110 ? 12.050 -1.554 0.309 1.00 39.81 110 PHE A N 1
ATOM 889 C CA . PHE A 1 110 ? 11.065 -1.435 -0.770 1.00 39.81 110 PHE A CA 1
ATOM 890 C C . PHE A 1 110 ? 9.576 -1.563 -0.434 1.00 39.81 110 PHE A C 1
ATOM 892 O O . PHE A 1 110 ? 9.090 -2.471 0.243 1.00 39.81 110 PHE A O 1
ATOM 899 N N . CYS A 1 111 ? 8.900 -0.603 -1.057 1.00 41.41 111 CYS A N 1
ATOM 900 C CA . CYS A 1 111 ? 7.487 -0.345 -1.151 1.00 41.41 111 CYS A CA 1
ATOM 901 C C . CYS A 1 111 ? 7.169 -0.240 -2.654 1.00 41.41 111 CYS A C 1
ATOM 903 O O . CYS A 1 111 ? 7.804 0.554 -3.345 1.00 41.41 111 CYS A O 1
ATOM 905 N N . ALA A 1 112 ? 6.230 -1.038 -3.163 1.00 40.56 112 ALA A N 1
ATOM 906 C CA . ALA A 1 112 ? 5.687 -0.916 -4.516 1.00 40.56 112 ALA A CA 1
ATOM 907 C C . ALA A 1 112 ? 4.338 -0.198 -4.444 1.00 40.56 112 ALA A C 1
ATOM 909 O O . ALA A 1 112 ? 3.408 -0.712 -3.829 1.00 40.56 112 ALA A O 1
ATOM 910 N N . LEU A 1 113 ? 4.215 0.953 -5.097 1.00 47.88 113 LEU A N 1
ATOM 911 C CA . LEU A 1 113 ? 2.931 1.617 -5.287 1.00 47.88 113 LEU A CA 1
ATOM 912 C C . LEU A 1 113 ? 2.180 0.923 -6.438 1.00 47.88 113 LEU A C 1
ATOM 914 O O . LEU A 1 113 ? 2.710 0.786 -7.536 1.00 47.88 113 LEU A O 1
ATOM 918 N N . VAL A 1 114 ? 0.950 0.488 -6.191 1.00 46.22 114 VAL A N 1
ATOM 919 C CA . VAL A 1 114 ? 0.036 -0.088 -7.188 1.00 46.22 114 VAL A CA 1
ATOM 920 C C . VAL A 1 114 ? -1.332 0.528 -6.934 1.00 46.22 114 VAL A C 1
ATOM 922 O O . VAL A 1 114 ? -1.929 0.279 -5.889 1.00 46.22 114 VAL A O 1
ATOM 925 N N . CYS A 1 115 ? -1.801 1.359 -7.861 1.00 48.50 115 CYS A N 1
ATOM 926 C CA . CYS A 1 115 ? -3.125 1.968 -7.798 1.00 48.50 115 CYS A CA 1
ATOM 927 C C . CYS A 1 115 ? -4.135 1.045 -8.485 1.00 48.50 115 CYS A C 1
ATOM 929 O O . CYS A 1 115 ? -3.949 0.682 -9.650 1.00 48.50 115 CYS A O 1
ATOM 931 N N . ILE A 1 116 ? -5.198 0.671 -7.768 1.00 59.22 116 ILE A N 1
ATOM 932 C CA . ILE A 1 116 ? -6.286 -0.143 -8.314 1.00 59.22 116 ILE A CA 1
ATOM 933 C C . ILE A 1 116 ? -7.499 0.752 -8.569 1.00 59.22 116 ILE A C 1
ATOM 935 O O . ILE A 1 116 ? -8.083 1.316 -7.643 1.00 59.22 116 ILE A O 1
ATOM 939 N N . SER A 1 117 ? -7.874 0.899 -9.837 1.00 68.81 117 SER A N 1
ATOM 940 C CA . SER A 1 117 ? -9.007 1.733 -10.249 1.00 68.81 117 SER A CA 1
ATOM 941 C C . SER A 1 117 ? -10.251 0.896 -10.565 1.00 68.81 117 SER A C 1
ATOM 943 O O . SER A 1 117 ? -10.254 -0.328 -10.424 1.00 68.81 117 SER A O 1
ATOM 945 N N . ASN A 1 118 ? -11.331 1.558 -10.968 1.00 73.12 118 ASN A N 1
ATOM 946 C CA . ASN A 1 118 ? -12.550 0.882 -11.391 1.00 73.12 118 ASN A CA 1
ATOM 947 C C . ASN A 1 118 ? -12.407 0.299 -12.817 1.00 73.12 118 ASN A C 1
ATOM 949 O O . ASN A 1 118 ? -11.530 0.715 -13.584 1.00 73.12 118 ASN A O 1
ATOM 953 N N . PRO A 1 119 ? -13.242 -0.688 -13.192 1.00 76.62 119 PRO A N 1
ATOM 954 C CA . PRO A 1 119 ? -13.193 -1.300 -14.519 1.00 76.62 119 PRO A CA 1
ATOM 955 C C . PRO A 1 119 ? -13.366 -0.299 -15.669 1.00 76.62 119 PRO A C 1
ATOM 957 O O . PRO A 1 119 ? -12.767 -0.480 -16.728 1.00 76.62 119 PRO A O 1
ATOM 960 N N . GLU A 1 120 ? -14.150 0.765 -15.473 1.00 79.88 120 GLU A N 1
ATOM 961 C CA . GLU A 1 120 ? -14.387 1.799 -16.483 1.00 79.88 120 GLU A CA 1
ATOM 962 C C . GLU A 1 120 ? -13.105 2.570 -16.813 1.00 79.88 120 GLU A C 1
ATOM 964 O O . GLU A 1 120 ? -12.791 2.778 -17.986 1.00 79.88 120 GLU A O 1
ATOM 969 N N . TYR A 1 121 ? -12.328 2.937 -15.793 1.00 80.88 121 TYR A N 1
ATOM 970 C CA . TYR A 1 121 ? -11.011 3.539 -15.956 1.00 80.88 121 TYR A CA 1
ATOM 971 C C . TYR A 1 121 ? -10.078 2.599 -16.713 1.00 80.88 121 TYR A C 1
ATOM 973 O O . TYR A 1 121 ? -9.432 3.025 -17.667 1.00 80.88 121 TYR A O 1
ATOM 981 N N . TYR A 1 122 ? -10.030 1.317 -16.333 1.00 77.62 122 TYR A N 1
ATOM 982 C CA . TYR A 1 122 ? -9.163 0.350 -17.007 1.00 77.62 122 TYR A CA 1
ATOM 983 C C . TYR A 1 122 ? -9.524 0.173 -18.481 1.00 77.62 122 TYR A C 1
ATOM 985 O O . TYR A 1 122 ? -8.625 0.069 -19.306 1.00 77.62 122 TYR A O 1
ATOM 993 N N . ALA A 1 123 ? -10.810 0.214 -18.836 1.00 82.44 123 ALA A N 1
ATOM 994 C CA . ALA A 1 123 ? -11.239 0.151 -20.230 1.00 82.44 123 ALA A CA 1
ATOM 995 C C . ALA A 1 123 ? -10.784 1.372 -21.055 1.00 82.44 123 ALA A C 1
ATOM 997 O O . ALA A 1 123 ? -10.484 1.237 -22.242 1.00 82.44 123 ALA A O 1
ATOM 998 N N . VAL A 1 124 ? -10.740 2.564 -20.448 1.00 84.88 124 VAL A N 1
ATOM 999 C CA . VAL A 1 124 ? -10.210 3.778 -21.094 1.00 84.88 124 VAL A CA 1
ATOM 1000 C C . VAL A 1 124 ? -8.688 3.712 -21.192 1.00 84.88 124 VAL A C 1
ATOM 1002 O O . VAL A 1 124 ? -8.143 3.886 -22.277 1.00 84.88 124 VAL A O 1
ATOM 1005 N N . ALA A 1 125 ? -8.009 3.393 -20.090 1.00 81.56 125 ALA A N 1
ATOM 1006 C CA . ALA A 1 125 ? -6.557 3.295 -20.043 1.00 81.56 125 ALA A CA 1
ATOM 1007 C C . ALA A 1 125 ? -6.017 2.230 -21.012 1.00 81.56 125 ALA A C 1
ATOM 1009 O O . ALA A 1 125 ? -5.006 2.465 -21.662 1.00 81.56 125 ALA A O 1
ATOM 1010 N N . ASP A 1 126 ? -6.700 1.093 -21.162 1.00 83.94 126 ASP A N 1
ATOM 1011 C CA . ASP A 1 126 ? -6.338 0.053 -22.133 1.00 83.94 126 ASP A CA 1
ATOM 1012 C C . ASP A 1 126 ? -6.501 0.545 -23.576 1.00 83.94 126 ASP A C 1
ATOM 1014 O O . ASP A 1 126 ? -5.588 0.419 -24.390 1.00 83.94 126 ASP A O 1
ATOM 1018 N N . ARG A 1 127 ? -7.618 1.224 -23.876 1.00 87.00 127 ARG A N 1
ATOM 1019 C CA . ARG A 1 127 ? -7.854 1.836 -25.193 1.00 87.00 127 ARG A CA 1
ATOM 1020 C C . ARG A 1 127 ? -6.784 2.865 -25.561 1.00 87.00 127 ARG A C 1
ATOM 1022 O O . ARG A 1 127 ? -6.449 2.997 -26.735 1.00 87.00 127 ARG A O 1
ATOM 1029 N N . GLU A 1 128 ? -6.278 3.595 -24.576 1.00 87.19 128 GLU A N 1
ATOM 1030 C CA . GLU A 1 128 ? -5.245 4.617 -24.754 1.00 87.19 128 GLU A CA 1
ATOM 1031 C C . GLU A 1 128 ? -3.813 4.064 -24.631 1.00 87.19 128 GLU A C 1
ATOM 1033 O O . GLU A 1 128 ? -2.854 4.815 -24.794 1.00 87.19 128 GLU A O 1
ATOM 1038 N N . GLY A 1 129 ? -3.640 2.761 -24.375 1.00 80.94 129 GLY A N 1
ATOM 1039 C CA . GLY A 1 129 ? -2.319 2.144 -24.218 1.00 80.94 129 GLY A CA 1
ATOM 1040 C C . GLY A 1 129 ? -1.564 2.601 -22.963 1.00 80.94 129 GLY A C 1
ATOM 1041 O O . GLY A 1 129 ? -0.337 2.575 -22.930 1.00 80.94 129 GLY A O 1
ATOM 1042 N N . LEU A 1 130 ? -2.288 3.034 -21.930 1.00 81.19 130 LEU A N 1
ATOM 1043 C CA . LEU A 1 130 ? -1.753 3.558 -20.669 1.00 81.19 130 LEU A CA 1
ATOM 1044 C C . LEU A 1 130 ? -1.598 2.482 -19.584 1.00 81.19 130 LEU A C 1
ATOM 1046 O O . LEU A 1 130 ? -1.130 2.773 -18.482 1.00 81.19 130 LEU A O 1
ATOM 1050 N N . ILE A 1 131 ? -1.987 1.237 -19.869 1.00 78.94 131 ILE A N 1
ATOM 1051 C CA . ILE A 1 131 ? -1.836 0.120 -18.935 1.00 78.94 131 ILE A CA 1
ATOM 1052 C C . ILE A 1 131 ? -0.368 -0.279 -18.844 1.00 78.94 131 ILE A C 1
ATOM 1054 O O . ILE A 1 131 ? 0.260 -0.630 -19.840 1.00 78.94 131 ILE A O 1
ATOM 1058 N N . VAL A 1 132 ? 0.163 -0.279 -17.622 1.00 78.69 132 VAL A N 1
ATOM 1059 C CA . VAL A 1 132 ? 1.501 -0.799 -17.338 1.00 78.69 132 VAL A CA 1
ATOM 1060 C C . VAL A 1 132 ? 1.516 -2.314 -17.565 1.00 78.69 132 VAL A C 1
ATOM 1062 O O . VAL A 1 132 ? 0.793 -3.036 -16.870 1.00 78.69 132 VAL A O 1
ATOM 1065 N N . PRO A 1 133 ? 2.353 -2.838 -18.481 1.00 79.06 133 PRO A N 1
ATOM 1066 C CA . PRO A 1 133 ? 2.485 -4.277 -18.661 1.00 79.06 133 PRO A CA 1
ATOM 1067 C C . PRO A 1 133 ? 2.986 -4.948 -17.378 1.00 79.06 133 PRO A C 1
ATOM 1069 O O . PRO A 1 133 ? 4.006 -4.550 -16.810 1.00 79.06 133 PRO A O 1
ATOM 1072 N N . MET A 1 134 ? 2.310 -6.016 -16.941 1.00 80.56 134 MET A N 1
ATOM 1073 C CA . MET A 1 134 ? 2.680 -6.760 -15.726 1.00 80.56 134 MET A CA 1
ATOM 1074 C C . MET A 1 134 ? 4.120 -7.291 -15.782 1.00 80.56 134 MET A C 1
ATOM 1076 O O . MET A 1 134 ? 4.804 -7.375 -14.765 1.00 80.56 134 MET A O 1
ATOM 1080 N N . GLU A 1 135 ? 4.612 -7.606 -16.978 1.00 79.19 135 GLU A N 1
ATOM 1081 C CA . GLU A 1 135 ? 5.993 -8.029 -17.212 1.00 79.19 135 GLU A CA 1
ATOM 1082 C C . GLU A 1 135 ? 7.005 -6.994 -16.699 1.00 79.19 135 GLU A C 1
ATOM 1084 O O . GLU A 1 135 ? 7.978 -7.368 -16.043 1.00 79.19 135 GLU A O 1
ATOM 1089 N N . ASN A 1 136 ? 6.743 -5.698 -16.897 1.00 77.00 136 ASN A N 1
ATOM 1090 C CA . ASN A 1 136 ? 7.610 -4.621 -16.414 1.00 77.00 136 ASN A CA 1
ATOM 1091 C C . ASN A 1 136 ? 7.606 -4.537 -14.887 1.00 77.00 136 ASN A C 1
ATOM 1093 O O . ASN A 1 136 ? 8.664 -4.400 -14.271 1.00 77.00 136 ASN A O 1
ATOM 1097 N N . VAL A 1 137 ? 6.432 -4.699 -14.272 1.00 76.94 137 VAL A N 1
ATOM 1098 C CA . VAL A 1 137 ? 6.281 -4.746 -12.811 1.00 76.94 137 VAL A CA 1
ATOM 1099 C C . VAL A 1 137 ? 7.075 -5.922 -12.242 1.00 76.94 137 VAL A C 1
ATOM 1101 O O . VAL A 1 137 ? 7.889 -5.745 -11.338 1.00 76.94 137 VAL A O 1
ATOM 1104 N N . VAL A 1 138 ? 6.919 -7.119 -12.814 1.00 79.06 138 VAL A N 1
ATOM 1105 C CA . VAL A 1 138 ? 7.650 -8.325 -12.392 1.00 79.06 138 VAL A CA 1
ATOM 1106 C C . VAL A 1 138 ? 9.161 -8.152 -12.545 1.00 79.06 138 VAL A C 1
ATOM 1108 O O . VAL A 1 138 ? 9.915 -8.579 -11.671 1.00 79.06 138 VAL A O 1
ATOM 1111 N N . VAL A 1 139 ? 9.632 -7.530 -13.627 1.00 77.06 139 VAL A N 1
ATOM 1112 C CA . VAL A 1 139 ? 11.064 -7.262 -13.814 1.00 77.06 139 VAL A CA 1
ATOM 1113 C C . VAL A 1 139 ? 11.580 -6.247 -12.794 1.00 77.06 139 VAL A C 1
ATOM 1115 O O . VAL A 1 139 ? 12.671 -6.456 -12.257 1.00 77.06 139 VAL A O 1
ATOM 1118 N N . ALA A 1 140 ? 10.817 -5.199 -12.474 1.00 76.12 140 ALA A N 1
ATOM 1119 C CA . ALA A 1 140 ? 11.173 -4.279 -11.398 1.00 76.12 140 ALA A CA 1
ATOM 1120 C C . ALA A 1 140 ? 11.324 -5.054 -10.079 1.00 76.12 140 ALA A C 1
ATOM 1122 O O . ALA A 1 140 ? 12.392 -5.011 -9.469 1.00 76.12 140 ALA A O 1
ATOM 1123 N N . PHE A 1 141 ? 10.334 -5.877 -9.708 1.00 73.25 141 PHE A N 1
ATO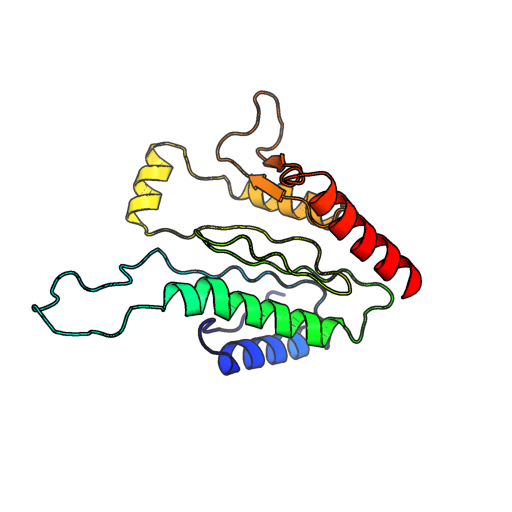M 1124 C CA . PHE A 1 141 ? 10.417 -6.749 -8.530 1.00 73.25 141 PHE A CA 1
ATOM 1125 C C . PHE A 1 141 ? 11.657 -7.653 -8.547 1.00 73.25 141 PHE A C 1
ATOM 1127 O O . PHE A 1 141 ? 12.321 -7.781 -7.524 1.00 73.25 141 PHE A O 1
ATOM 1134 N N . LYS A 1 142 ? 12.019 -8.260 -9.684 1.00 74.38 142 LYS A N 1
ATOM 1135 C CA . LYS A 1 142 ? 13.237 -9.086 -9.786 1.00 74.38 142 LYS A CA 1
ATOM 1136 C C . LYS A 1 142 ? 14.510 -8.292 -9.500 1.00 74.38 142 LYS A C 1
ATOM 1138 O O . LYS A 1 142 ? 15.309 -8.732 -8.683 1.00 74.38 142 LYS A O 1
ATOM 1143 N N . ASN A 1 143 ? 14.670 -7.115 -10.108 1.00 72.56 143 ASN A N 1
ATOM 1144 C CA . ASN A 1 143 ? 15.825 -6.240 -9.850 1.00 72.56 143 ASN A CA 1
ATOM 1145 C C . ASN A 1 143 ? 15.909 -5.842 -8.375 1.00 72.56 143 ASN A C 1
ATOM 1147 O O . ASN A 1 143 ? 16.984 -5.745 -7.790 1.00 72.56 143 ASN A O 1
ATOM 1151 N N . ILE A 1 144 ? 14.746 -5.639 -7.777 1.00 69.75 144 ILE A N 1
ATOM 1152 C CA . ILE A 1 144 ? 14.584 -5.311 -6.374 1.00 69.75 144 ILE A CA 1
ATOM 1153 C C . ILE A 1 144 ? 15.011 -6.496 -5.487 1.00 69.75 144 ILE A C 1
ATOM 1155 O O . ILE A 1 144 ? 15.769 -6.294 -4.542 1.00 69.75 144 ILE A O 1
ATOM 1159 N N . PHE A 1 145 ? 14.619 -7.729 -5.824 1.00 66.88 145 PHE A N 1
ATOM 1160 C CA . PHE A 1 145 ? 15.025 -8.944 -5.106 1.00 66.88 145 PHE A CA 1
ATOM 1161 C C . PHE A 1 145 ? 16.513 -9.282 -5.243 1.00 66.88 145 PHE A C 1
ATOM 1163 O O . PHE A 1 145 ? 17.127 -9.743 -4.282 1.00 66.88 145 PHE A O 1
ATOM 1170 N N . GLU A 1 146 ? 17.079 -9.104 -6.434 1.00 68.38 146 GLU A N 1
ATOM 1171 C CA . GLU A 1 146 ? 18.476 -9.439 -6.736 1.00 68.38 146 GLU A CA 1
ATOM 1172 C C . GLU A 1 146 ? 19.448 -8.337 -6.282 1.00 68.38 146 GLU A C 1
ATOM 1174 O O . GLU A 1 146 ? 20.634 -8.591 -6.060 1.00 68.38 146 GLU A O 1
ATOM 1179 N N . GLY A 1 147 ? 18.951 -7.110 -6.114 1.00 63.72 147 GLY A N 1
ATOM 1180 C CA . GLY A 1 147 ? 19.733 -5.953 -5.710 1.00 63.72 147 GLY A CA 1
ATOM 1181 C C . GLY A 1 147 ? 19.991 -5.858 -4.202 1.00 63.72 147 GLY A C 1
ATOM 1182 O O . GLY A 1 147 ? 19.257 -6.361 -3.356 1.00 63.72 147 GLY A O 1
ATOM 1183 N N . SER A 1 148 ? 21.029 -5.106 -3.832 1.00 57.22 148 SER A N 1
ATOM 1184 C CA . SER A 1 148 ? 21.322 -4.730 -2.439 1.00 57.22 148 SER A CA 1
ATOM 1185 C C . SER A 1 148 ? 20.650 -3.411 -2.014 1.00 57.22 148 SER A C 1
ATOM 1187 O O . SER A 1 148 ? 21.023 -2.815 -1.001 1.00 57.22 148 SER A O 1
ATOM 1189 N N . MET A 1 149 ? 19.656 -2.942 -2.771 1.00 56.28 149 MET A N 1
ATOM 1190 C CA . MET A 1 149 ? 19.127 -1.573 -2.716 1.00 56.28 149 MET A CA 1
ATOM 1191 C C . MET A 1 149 ? 18.051 -1.398 -1.629 1.00 56.28 149 MET A C 1
ATOM 1193 O O . MET A 1 149 ? 17.352 -2.343 -1.268 1.00 56.28 149 MET A O 1
ATOM 1197 N N . SER A 1 150 ? 17.950 -0.197 -1.047 1.00 58.56 150 SER A N 1
ATOM 1198 C CA . SER A 1 150 ? 17.002 0.158 0.025 1.00 58.56 150 SER A CA 1
ATOM 1199 C C . SER A 1 150 ? 16.591 1.620 -0.103 1.00 58.56 150 SER A C 1
ATOM 1201 O O . SER A 1 150 ? 17.466 2.454 -0.289 1.00 58.56 150 SER A O 1
ATOM 1203 N N . GLY A 1 151 ? 15.307 1.938 0.093 1.00 57.84 151 GLY A N 1
ATOM 1204 C CA . GLY A 1 151 ? 14.829 3.331 0.124 1.00 57.84 151 GLY A CA 1
ATOM 1205 C C . GLY A 1 151 ? 14.731 4.012 -1.245 1.00 57.84 151 GLY A C 1
ATOM 1206 O O . GLY A 1 151 ? 14.641 5.230 -1.312 1.00 57.84 151 GLY A O 1
ATOM 1207 N N . GLU A 1 152 ? 14.751 3.231 -2.321 1.00 66.44 152 GLU A N 1
ATOM 1208 C CA . GLU A 1 152 ? 14.670 3.719 -3.697 1.00 66.44 152 GLU A CA 1
ATOM 1209 C C . GLU A 1 152 ? 13.231 3.676 -4.206 1.00 66.44 152 GLU A C 1
ATOM 1211 O O . GLU A 1 152 ? 12.468 2.775 -3.842 1.00 66.44 152 GLU A O 1
ATOM 1216 N N . VAL A 1 153 ? 12.887 4.617 -5.085 1.00 68.12 153 VAL A N 1
ATOM 1217 C CA . VAL A 1 153 ? 11.590 4.651 -5.762 1.00 68.12 153 VAL A CA 1
ATOM 1218 C C . VAL A 1 153 ? 11.767 4.116 -7.179 1.00 68.12 153 VAL A C 1
ATOM 1220 O O . VAL A 1 153 ? 12.559 4.639 -7.963 1.00 68.12 153 VAL A O 1
ATOM 1223 N N . PHE A 1 154 ? 11.028 3.058 -7.501 1.00 73.88 154 PHE A N 1
ATOM 1224 C CA . PHE A 1 154 ? 10.937 2.520 -8.855 1.00 73.88 154 PHE A CA 1
ATOM 1225 C C . PHE A 1 154 ? 9.619 2.982 -9.463 1.00 73.88 154 PHE A C 1
ATOM 1227 O O . PHE A 1 154 ? 8.549 2.614 -8.983 1.00 73.88 154 PHE A O 1
ATOM 1234 N N . GLU A 1 155 ? 9.706 3.788 -10.511 1.00 74.06 155 GLU A N 1
ATOM 1235 C CA . GLU A 1 155 ? 8.552 4.198 -11.301 1.00 74.06 155 GLU A CA 1
ATOM 1236 C C . GLU A 1 155 ? 8.434 3.246 -12.492 1.00 74.06 155 GLU A C 1
ATOM 1238 O O . GLU A 1 155 ? 9.369 3.142 -13.287 1.00 74.06 155 GLU A O 1
ATOM 1243 N N . VAL A 1 156 ? 7.321 2.516 -12.594 1.00 76.75 156 VAL A N 1
ATOM 1244 C CA . VAL A 1 156 ? 7.063 1.573 -13.693 1.00 76.75 156 VAL A CA 1
ATOM 1245 C C . VAL A 1 156 ? 5.964 2.154 -14.575 1.00 76.75 156 VAL A C 1
ATOM 1247 O O . VAL A 1 156 ? 4.826 2.290 -14.131 1.00 76.75 156 VAL A O 1
ATOM 1250 N N . GLY A 1 157 ? 6.317 2.522 -15.805 1.00 74.06 157 GLY A N 1
ATOM 1251 C CA . GLY A 1 157 ? 5.416 3.173 -16.756 1.00 74.06 157 GLY A CA 1
ATOM 1252 C C . GLY A 1 157 ? 4.862 2.218 -17.823 1.00 74.06 157 GLY A C 1
ATOM 1253 O O . GLY A 1 157 ? 5.369 1.104 -17.985 1.00 74.06 157 GLY A O 1
ATOM 1254 N N . PRO A 1 158 ? 3.827 2.640 -18.578 1.00 71.50 158 PRO A N 1
ATOM 1255 C CA . PRO A 1 158 ? 3.307 1.877 -19.717 1.00 71.50 158 PRO A CA 1
ATOM 1256 C C . PRO A 1 158 ? 4.313 1.798 -20.868 1.00 71.50 158 PRO A C 1
ATOM 1258 O O . PRO A 1 158 ? 4.427 0.769 -21.532 1.00 71.50 158 PRO A O 1
ATOM 1261 N N . LEU A 1 159 ? 5.096 2.863 -21.050 1.00 68.75 159 LEU A N 1
ATOM 1262 C CA . LEU A 1 159 ? 6.209 2.936 -21.984 1.00 68.75 159 LEU A CA 1
ATOM 1263 C C . LEU A 1 159 ? 7.511 3.009 -21.189 1.00 68.75 159 LEU A C 1
ATOM 1265 O O . LEU A 1 159 ? 7.603 3.737 -20.200 1.00 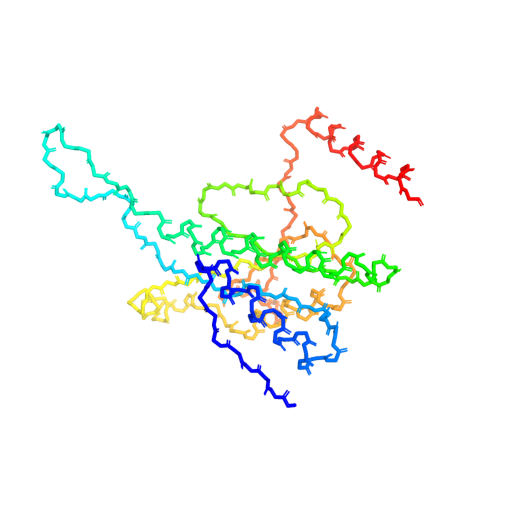68.75 159 LEU A O 1
ATOM 1269 N N . GLY A 1 160 ? 8.512 2.236 -21.605 1.00 60.81 160 GLY A N 1
ATOM 1270 C CA . GLY A 1 160 ? 9.868 2.417 -21.097 1.00 60.81 160 GLY A CA 1
ATOM 1271 C C . GLY A 1 160 ? 10.535 3.614 -21.742 1.00 60.81 160 GLY A C 1
ATOM 1272 O O . GLY A 1 160 ? 10.028 4.150 -22.725 1.00 60.81 160 GLY A O 1
ATOM 1273 N N . GLU A 1 161 ? 11.684 4.026 -21.208 1.00 59.66 161 GLU A N 1
ATOM 1274 C CA . GLU A 1 161 ? 12.535 4.968 -21.935 1.00 59.66 161 GLU A CA 1
ATOM 1275 C C . GLU A 1 161 ? 12.843 4.416 -23.334 1.00 59.66 161 GLU A C 1
ATOM 1277 O O . GLU A 1 161 ? 13.035 3.209 -23.514 1.00 59.66 161 GLU A O 1
ATOM 1282 N N . GLU A 1 162 ? 12.865 5.295 -24.334 1.00 51.78 162 GLU A N 1
ATOM 1283 C CA . GLU A 1 162 ? 13.146 4.927 -25.719 1.00 51.78 162 GLU A CA 1
ATOM 1284 C C . GLU A 1 162 ? 14.519 4.232 -25.805 1.00 51.78 162 GLU A C 1
ATOM 1286 O O . GLU A 1 162 ? 15.543 4.787 -25.411 1.00 51.78 162 GLU A O 1
ATOM 1291 N N . GLY A 1 163 ? 14.539 2.976 -26.265 1.00 54.44 163 GLY A N 1
ATOM 1292 C CA . GLY A 1 163 ? 15.748 2.141 -26.299 1.00 54.44 163 GLY A CA 1
ATOM 1293 C C . GLY A 1 163 ? 16.028 1.321 -25.030 1.00 54.44 163 GLY A C 1
ATOM 1294 O O . GLY A 1 163 ? 16.962 0.516 -25.029 1.00 54.44 163 GLY A O 1
ATOM 1295 N N . SER A 1 164 ? 15.219 1.445 -23.973 1.00 58.09 164 SER A N 1
ATOM 1296 C CA . SER A 1 164 ? 15.285 0.559 -22.807 1.00 58.09 164 SER A CA 1
ATOM 1297 C C . SER A 1 164 ? 14.580 -0.772 -23.076 1.00 58.09 164 SER A C 1
ATOM 1299 O O . SER A 1 164 ? 13.479 -0.829 -23.621 1.00 58.09 164 SER A O 1
ATOM 1301 N N . LYS A 1 165 ? 15.194 -1.872 -22.625 1.00 57.56 165 LYS A N 1
ATOM 1302 C CA . LYS A 1 165 ? 14.600 -3.218 -22.666 1.00 57.56 165 LYS A CA 1
ATOM 1303 C C . LYS A 1 165 ? 13.408 -3.371 -21.703 1.00 57.56 165 LYS A C 1
ATOM 1305 O O . LYS A 1 165 ? 12.621 -4.296 -21.873 1.00 57.56 165 LYS A O 1
ATOM 1310 N N . TYR A 1 166 ? 13.289 -2.501 -20.695 1.00 59.97 166 TYR A N 1
ATOM 1311 C CA . TYR A 1 166 ? 12.269 -2.579 -19.643 1.00 59.97 166 TYR A CA 1
ATOM 1312 C C . TYR A 1 166 ? 11.738 -1.193 -19.263 1.00 59.97 166 TYR A C 1
ATOM 1314 O O . TYR A 1 166 ? 12.491 -0.219 -19.236 1.00 59.97 166 TYR A O 1
ATOM 1322 N N . ALA A 1 167 ? 10.451 -1.109 -18.922 1.00 65.94 167 ALA A N 1
ATOM 1323 C CA . ALA A 1 167 ? 9.783 0.159 -18.638 1.00 65.94 167 ALA A CA 1
ATOM 1324 C C . ALA A 1 167 ? 9.773 0.560 -17.160 1.00 65.94 167 ALA A C 1
ATOM 1326 O O . ALA A 1 167 ? 8.711 0.798 -16.585 1.00 65.94 167 ALA A O 1
ATOM 1327 N N . PHE A 1 168 ? 10.941 0.625 -16.521 1.00 70.50 168 PHE A N 1
ATOM 1328 C CA . PHE A 1 168 ? 11.030 1.236 -15.198 1.00 70.50 168 PHE A CA 1
ATOM 1329 C C . PHE A 1 168 ? 12.231 2.164 -15.076 1.00 70.50 168 PHE A C 1
ATOM 1331 O O . PHE A 1 168 ? 13.304 1.890 -15.611 1.00 70.50 168 PHE A O 1
ATOM 1338 N N . VAL A 1 169 ? 12.039 3.249 -14.334 1.00 72.88 169 VAL A N 1
ATOM 1339 C CA . VAL A 1 169 ? 13.065 4.245 -14.038 1.00 72.88 169 VAL A CA 1
ATOM 1340 C C . VAL A 1 169 ? 13.267 4.288 -12.532 1.00 72.88 169 VAL A C 1
ATOM 1342 O O . VAL A 1 169 ? 12.315 4.326 -11.750 1.00 72.88 169 VAL A O 1
ATOM 1345 N N . ARG A 1 170 ? 14.532 4.276 -12.113 1.00 71.94 170 ARG A N 1
ATOM 1346 C CA . ARG A 1 170 ? 14.890 4.566 -10.727 1.00 71.94 170 ARG A CA 1
ATOM 1347 C C . ARG A 1 170 ? 14.816 6.074 -10.523 1.00 71.94 170 ARG A C 1
ATOM 1349 O O . ARG A 1 170 ? 15.492 6.827 -11.220 1.00 71.94 170 ARG A O 1
ATOM 1356 N N . ARG A 1 171 ? 14.032 6.505 -9.543 1.00 70.12 171 ARG A N 1
ATOM 1357 C CA . ARG A 1 171 ? 13.988 7.895 -9.099 1.00 70.12 171 ARG A CA 1
ATOM 1358 C C . ARG A 1 171 ? 14.786 8.023 -7.814 1.00 70.12 171 ARG A C 1
ATOM 1360 O O . ARG A 1 171 ? 14.538 7.296 -6.852 1.00 70.12 171 ARG A O 1
ATOM 1367 N N . GLU A 1 172 ? 15.736 8.952 -7.806 1.00 65.69 172 GLU A N 1
ATOM 1368 C CA . GLU A 1 172 ? 16.315 9.410 -6.548 1.00 65.69 172 GLU A CA 1
ATOM 1369 C C . GLU A 1 172 ? 15.215 10.069 -5.707 1.00 65.69 172 GLU A C 1
ATOM 1371 O O . GLU A 1 172 ? 14.289 10.688 -6.241 1.00 65.69 172 GLU A O 1
ATOM 1376 N N . GLY A 1 173 ? 15.294 9.899 -4.385 1.00 64.38 173 GLY A N 1
ATOM 1377 C CA . GLY A 1 173 ? 14.382 10.567 -3.463 1.00 64.38 173 GLY A CA 1
ATOM 1378 C C . GLY A 1 173 ? 14.431 12.089 -3.626 1.00 64.38 173 GLY A C 1
ATOM 1379 O O . GLY A 1 173 ? 15.396 12.644 -4.152 1.00 64.38 173 GLY A O 1
ATOM 1380 N N . LEU A 1 174 ? 13.385 12.775 -3.155 1.00 67.12 174 LEU A N 1
ATOM 1381 C CA . LEU A 1 174 ? 13.347 14.237 -3.190 1.00 67.12 174 LEU A CA 1
ATOM 1382 C C . LEU A 1 174 ? 14.600 14.827 -2.518 1.00 67.12 174 LEU A C 1
ATOM 1384 O O . LEU A 1 174 ? 15.002 14.342 -1.453 1.00 67.12 174 LEU A O 1
ATOM 1388 N N . PRO A 1 175 ? 15.212 15.874 -3.103 1.00 75.50 175 PRO A N 1
ATOM 1389 C CA . PRO A 1 175 ? 16.336 16.541 -2.471 1.00 75.50 175 PRO A CA 1
ATOM 1390 C C . PRO A 1 175 ? 15.895 17.145 -1.136 1.00 75.50 175 PRO A C 1
ATOM 1392 O O . PRO A 1 175 ? 14.742 17.544 -0.959 1.00 75.50 175 PRO A O 1
ATOM 1395 N N . TYR A 1 176 ? 16.828 17.237 -0.190 1.00 78.44 176 TYR A N 1
ATOM 1396 C CA . TYR A 1 176 ? 16.568 17.923 1.071 1.00 78.44 176 TYR A CA 1
ATOM 1397 C C . TYR A 1 176 ? 16.139 19.368 0.808 1.00 78.44 176 TYR A C 1
ATOM 1399 O O . TYR A 1 176 ? 16.766 20.062 0.007 1.00 78.44 176 TYR A O 1
ATOM 1407 N N . LEU A 1 177 ? 15.103 19.820 1.521 1.00 82.62 177 LEU A N 1
ATOM 1408 C CA . LEU A 1 177 ? 14.587 21.186 1.410 1.00 82.62 177 LEU A CA 1
ATOM 1409 C C . LEU A 1 177 ? 15.688 22.229 1.651 1.00 82.62 177 LEU A C 1
ATOM 1411 O O . LEU A 1 177 ? 15.751 23.247 0.969 1.00 82.62 177 LEU A O 1
ATOM 1415 N N . ASP A 1 178 ? 16.564 21.962 2.620 1.00 87.94 178 ASP A N 1
ATOM 1416 C CA . ASP A 1 178 ? 17.711 22.795 2.953 1.00 87.94 178 ASP A CA 1
ATOM 1417 C C . ASP A 1 178 ? 18.828 21.992 3.654 1.00 87.94 178 ASP A C 1
ATOM 1419 O O . ASP A 1 178 ? 18.710 20.799 3.958 1.00 87.94 178 ASP A O 1
ATOM 1423 N N . ASN A 1 179 ? 19.938 22.674 3.954 1.00 93.25 179 ASN A N 1
ATOM 1424 C CA . ASN A 1 179 ? 21.082 22.086 4.657 1.00 93.25 179 ASN A CA 1
ATOM 1425 C C . ASN A 1 179 ? 20.743 21.619 6.083 1.00 93.25 179 ASN A C 1
ATOM 1427 O O . ASN A 1 179 ? 21.414 20.727 6.600 1.00 93.25 179 ASN A O 1
ATOM 1431 N N . LYS A 1 180 ? 19.722 22.198 6.731 1.00 88.06 180 LYS A N 1
ATOM 1432 C CA . LYS A 1 180 ? 19.296 21.778 8.074 1.00 88.06 180 LYS A CA 1
ATOM 1433 C C . LYS A 1 180 ? 18.562 20.445 8.015 1.00 88.06 180 LYS A C 1
ATOM 1435 O O . LYS A 1 180 ? 18.842 19.567 8.823 1.00 88.06 180 LYS A O 1
ATOM 1440 N N . SER A 1 181 ? 17.697 20.278 7.022 1.00 77.38 181 SER A N 1
ATOM 1441 C CA . SER A 1 181 ? 16.984 19.036 6.729 1.00 77.38 181 SER A CA 1
ATOM 1442 C C . SER A 1 181 ? 17.974 17.919 6.406 1.00 77.38 181 SER A C 1
ATOM 1444 O O . SER A 1 181 ? 17.883 16.832 6.974 1.00 77.38 181 SER A O 1
ATOM 1446 N N . LYS A 1 182 ? 18.994 18.222 5.588 1.00 85.31 182 LYS A N 1
ATOM 1447 C CA . LYS A 1 182 ? 20.104 17.299 5.330 1.00 85.31 182 LYS A CA 1
ATOM 1448 C C . LYS A 1 182 ? 20.847 16.931 6.613 1.00 85.31 182 LYS A C 1
ATOM 1450 O O . LYS A 1 182 ? 21.009 15.752 6.899 1.00 85.31 182 LYS A O 1
ATOM 1455 N N . ARG A 1 183 ? 21.241 17.919 7.426 1.00 85.44 183 ARG A N 1
ATOM 1456 C CA . ARG A 1 183 ? 21.954 17.656 8.685 1.00 85.44 183 ARG A CA 1
ATOM 1457 C C . ARG A 1 183 ? 21.114 16.829 9.659 1.00 85.44 183 ARG A C 1
ATOM 1459 O O . ARG A 1 183 ? 21.666 15.982 10.348 1.00 85.44 183 ARG A O 1
ATOM 1466 N N . SER A 1 184 ? 19.803 17.054 9.712 1.00 80.38 184 SER A N 1
ATOM 1467 C CA . SER A 1 184 ? 18.885 16.251 10.524 1.00 80.38 184 SER A CA 1
ATOM 1468 C C . SER A 1 184 ? 18.886 14.787 10.081 1.00 80.38 184 SER A C 1
ATOM 1470 O O . SER A 1 184 ? 18.931 13.901 10.928 1.00 80.38 184 SER A O 1
ATOM 1472 N N . ALA A 1 185 ? 18.874 14.527 8.772 1.00 75.38 185 ALA A N 1
ATOM 1473 C CA . ALA A 1 185 ? 18.977 13.173 8.238 1.00 75.38 185 ALA A CA 1
ATOM 1474 C C . ALA A 1 185 ? 20.361 12.549 8.494 1.00 75.38 185 ALA A C 1
ATOM 1476 O O . ALA A 1 185 ? 20.441 11.392 8.902 1.00 75.38 185 ALA A O 1
ATOM 1477 N N . ASP A 1 186 ? 21.440 13.322 8.340 1.00 81.25 186 ASP A N 1
ATOM 1478 C CA . ASP A 1 186 ? 22.805 12.868 8.633 1.00 81.25 186 ASP A CA 1
ATOM 1479 C C . ASP A 1 186 ? 22.974 12.496 10.118 1.00 81.25 186 ASP A C 1
ATOM 1481 O O . ASP A 1 186 ? 23.632 11.511 10.433 1.00 81.25 186 ASP A O 1
ATOM 1485 N N . LEU A 1 187 ? 22.351 13.239 11.042 1.00 76.75 187 LEU A N 1
ATOM 1486 C CA . LEU A 1 187 ? 22.370 12.926 12.477 1.00 76.75 187 LEU A CA 1
ATOM 1487 C C . LEU A 1 187 ? 21.665 11.601 12.790 1.00 76.75 187 LEU A C 1
ATOM 1489 O O . LEU A 1 187 ? 22.178 10.812 13.579 1.00 76.75 187 LEU A O 1
ATOM 1493 N N . LEU A 1 188 ? 20.526 11.333 12.144 1.00 67.69 188 LEU A N 1
ATOM 1494 C CA . LEU A 1 188 ? 19.845 10.039 12.254 1.00 67.69 188 LEU A CA 1
ATOM 1495 C C . LEU A 1 188 ? 20.726 8.900 11.714 1.00 67.69 188 LEU A C 1
ATOM 1497 O O . LEU A 1 188 ? 20.747 7.803 12.268 1.00 67.69 188 LEU A O 1
ATOM 1501 N N . GLU A 1 189 ? 21.482 9.156 10.646 1.00 63.97 189 GLU A N 1
ATOM 1502 C CA . GLU A 1 189 ? 22.423 8.200 10.058 1.00 63.97 189 GLU A CA 1
ATOM 1503 C C . GLU A 1 189 ? 23.649 7.947 10.959 1.00 63.97 189 GLU A C 1
ATOM 1505 O O . GLU A 1 189 ? 24.124 6.812 11.061 1.00 63.97 189 GLU A O 1
ATOM 1510 N N . GLU A 1 190 ? 24.164 8.993 11.611 1.00 76.12 190 GLU A N 1
ATOM 1511 C CA . GLU A 1 190 ? 25.261 8.938 12.584 1.00 76.12 190 GLU A CA 1
ATOM 1512 C C . GLU A 1 190 ? 24.857 8.150 13.837 1.00 76.12 190 GLU A C 1
ATOM 1514 O O . GLU A 1 190 ? 25.571 7.220 14.217 1.00 76.12 190 GLU A O 1
ATOM 1519 N N . ASP A 1 191 ? 23.703 8.463 14.432 1.00 65.25 191 ASP A N 1
ATOM 1520 C CA . ASP A 1 191 ? 23.154 7.752 15.594 1.00 65.25 191 ASP A CA 1
ATOM 1521 C C . ASP A 1 191 ? 22.930 6.264 15.278 1.00 65.25 191 ASP A C 1
ATOM 1523 O O . ASP A 1 191 ? 23.349 5.370 16.020 1.00 65.25 191 ASP A O 1
ATOM 1527 N N . ARG A 1 192 ? 22.419 5.965 14.075 1.00 49.22 192 ARG A N 1
ATOM 1528 C CA . ARG A 1 192 ? 22.236 4.586 13.605 1.00 49.22 192 ARG A CA 1
ATOM 1529 C C . ARG A 1 192 ? 23.535 3.775 13.595 1.00 49.22 192 ARG A C 1
ATOM 1531 O O . ARG A 1 192 ? 23.499 2.578 13.881 1.00 49.22 192 ARG A O 1
ATOM 1538 N N . LYS A 1 193 ? 24.676 4.387 13.256 1.00 60.72 193 LYS A N 1
ATOM 1539 C CA . LYS A 1 193 ? 25.985 3.703 13.236 1.00 60.72 193 LYS A CA 1
ATOM 1540 C C . LYS A 1 193 ? 26.508 3.380 14.636 1.00 60.72 193 LYS A C 1
ATOM 1542 O O . LYS A 1 193 ? 27.337 2.488 14.748 1.00 60.72 193 LYS A O 1
ATOM 1547 N N . GLN A 1 194 ? 26.028 4.059 15.678 1.00 55.06 194 GLN A N 1
ATOM 1548 C CA . GLN A 1 194 ? 26.447 3.819 17.066 1.00 55.06 194 GLN A CA 1
ATOM 1549 C C . GLN A 1 194 ? 25.682 2.664 17.733 1.00 55.06 194 GLN A C 1
ATOM 1551 O O . GLN A 1 194 ? 26.153 2.099 18.715 1.00 55.06 194 GLN A O 1
ATOM 1556 N N . ILE A 1 195 ? 24.519 2.289 17.187 1.00 48.38 195 ILE A N 1
ATOM 1557 C CA . ILE A 1 195 ? 23.649 1.210 17.698 1.00 48.38 195 ILE A CA 1
ATOM 1558 C C . ILE A 1 195 ? 23.930 -0.138 16.977 1.00 48.38 195 ILE A C 1
ATOM 1560 O O . ILE A 1 195 ? 23.188 -1.116 17.132 1.00 48.38 195 ILE A O 1
ATOM 1564 N N . THR A 1 196 ? 24.993 -0.204 16.163 1.00 40.97 196 THR A N 1
ATOM 1565 C CA . THR A 1 196 ? 25.435 -1.405 15.422 1.00 40.97 196 THR A CA 1
ATOM 1566 C C . THR A 1 196 ? 26.766 -1.902 15.961 1.00 40.97 196 THR A C 1
ATOM 1568 O O . THR A 1 196 ? 26.904 -3.138 16.084 1.00 40.97 196 THR A O 1
#

Solvent-accessible surface area (backbone atoms only — not comparable to full-atom values): 12242 Å² total; per-residue (Å²): 137,92,84,88,72,85,64,50,53,70,35,70,70,38,42,53,52,40,52,54,49,50,25,62,75,50,77,71,54,76,74,76,62,78,81,85,69,64,61,48,92,70,75,42,62,78,92,82,67,53,92,93,60,87,75,87,59,57,52,62,52,51,38,31,32,37,50,21,23,54,48,52,36,49,54,49,49,65,65,45,61,82,57,64,87,82,62,67,40,38,40,42,78,54,67,100,83,60,89,80,78,80,84,81,86,86,50,62,36,49,50,79,84,79,89,51,72,53,71,70,56,50,56,50,32,53,76,71,60,57,53,54,53,65,67,41,54,53,49,50,51,47,53,56,72,76,43,95,69,66,80,59,46,75,49,69,42,50,63,37,60,91,92,50,96,52,19,62,47,82,43,80,70,83,77,64,91,42,73,65,56,42,49,54,52,51,49,55,56,53,55,56,63,74,80,108

Mean predicted aligned error: 12.06 Å

Nearest PDB structures (foldseek):
  4za2-assembly1_B  TM=7.787E-01  e=3.558E-03  Pectobacterium carotovorum subsp. carotovorum
  7w61-assembly1_A  TM=7.643E-01  e=5.961E-03  Helicoverpa armigera
  7fcm-assembly1_B  TM=6.509E-01  e=6.079E-02  Moraxella catarrhalis BBH18
  4x54-assembly1_A-2  TM=5.943E-01  e=5.010E-02  Brucella ovis ATCC 25840
  5el0-assembly1_A  TM=6.134E-01  e=1.019E-01  Brucella ovis ATCC 25840

Radius of gyration: 19.76 Å; Cα contacts (8 Å, |Δi|>4): 205; chains: 1; bounding box: 55×48×44 Å

pLDDT: mean 71.05, std 18.46, range [25.86, 97.12]

InterPro domains:
  IPR036291 NAD(P)-binding domain superfamily [SSF51735] (6-81)

Foldseek 3Di:
DDDDDDADLLDLVRLLVRLVVVCVVVVNDDQEDALPDFDADDFQDDPPDDVPDDDHGDCVRCSRQAVSQVSSLVSQCVSCVVVQPDGAYAGAHDDPDDDPDDDDDGHRFDHDDDHDHDPVVVVVCVVVLFDQPVVLVVVVVVCSVVDPDGPWDKDATSDQPVPDPHRIDIDDDDDQPDPVSVVVVVVSVVVVVVVD

Sequence (196 aa):
MAFWAHVDVSSWESQKRSFEEALKALGGRIYFVAPLAGISERKWVADDLKEGEFVESDLRVLDVDLKGVLWTVGLAVMRMKSWMYNLHLWALLHSHAAGVYYGETRRPRFCALVCISNPEYYAVADREGLIVPMENVVVAFKNIFEGSMSGEVFEVGPLGEEGSKYAFVRREGLPYLDNKSKRSADLLEEDRKQIT

Organism: NCBI:txid147567